Protein AF-A0A935UWD5-F1 (afdb_monomer_lite)

Secondary structure (DSSP, 8-state):
--HHHHHHHHHHHHHHHHHHHHHHHHHHHHTTSHHHHHHHHHHHHHHHHHHHHHHHHHS--HHHHHHHHHHHHHHHH---STTHHHHHHHHHHHHHHHHTT-HHHHHHHHHHHHHHHHHHHHHHHHHHHHHHHHHHHHHHHHHHHHHHHHHHHHHHHHHHIIIIIHHHHHHHHHHHHHHTT-TT------SS-HHHHHHHHHHHHHHHHHHHHHH-S------HHHHHHHHHHHHTSSS-EEEE-TTS-EEEE-HHHHTS-HHHHHHHHHT-TTPEEEEETTTTEEEEEPPPTTTTSS--

Sequence (300 aa):
MRLRTELRLGIGALLAVQALTTLAAVSLLGRMGPAVDVVMQENVVSIEAAEDMLAAVADPSPESTQHFIDGLARARANVTEEAEPALLDVLEARGPAALNGDAEARHDTVKAARALAEVNRDGMAKASVAARWRAFAGAWSAVLLGLLSFALSLVLTRRLRARIDDPLQELAAALEGVQEGCAVRRVEVFEGPEEVRRVSELVNRLLDDRRRPLDARPAQVHDPDARAALRLVLDELPGAVVVFSADGRPQVANLAALALEAADLDVARAGAPPWKVTPIGETGARLVRRPTPAEQTEDP

Foldseek 3Di:
DAPVVVVCVLVVVLVVLVVVLVVLVVVLVVVLPDPLVVLLVLLVLLLVLLVLLLVCLVPPDPVSLVSNVVSLVSNVVRPRDPCLVVLSVLCVVLSVVSSVPDPVSVVSNNVSSVVSNVRSVVSSVVSVVVSVVSSVVSVVVSVVSVVVSVVSVVVVVVCCCLAPVVLVVLVVVQVVCVVVVVLPRARPQDPHHPVSNVVSVVVRVVSVVVVCVPPPDPDPPPPVVVQVVVQVVQQPDPFWKFKAALVLHTDHTYPRVVPDDPVVSVCQSVCHPPWDWDDDPPRSMIMIGRDDPVVVVPDD

Structure (mmCIF, N/CA/C/O backbone):
data_AF-A0A935UWD5-F1
#
_entry.id   AF-A0A935UWD5-F1
#
loop_
_atom_site.group_PDB
_atom_site.id
_atom_site.type_symbol
_atom_site.label_atom_id
_atom_site.label_alt_id
_atom_site.label_comp_id
_atom_site.label_asym_id
_atom_site.label_entity_id
_atom_site.label_seq_id
_atom_site.pdbx_PDB_ins_code
_atom_site.Cartn_x
_atom_site.Cartn_y
_atom_site.Cartn_z
_atom_site.occupancy
_atom_site.B_iso_or_equiv
_atom_site.auth_seq_id
_atom_site.auth_comp_id
_atom_site.auth_asym_id
_atom_site.auth_atom_id
_atom_site.pdbx_PDB_model_num
ATOM 1 N N . MET A 1 1 ? -9.669 -11.541 30.240 1.00 68.25 1 MET A N 1
ATOM 2 C CA . MET A 1 1 ? -8.440 -10.755 29.975 1.00 68.25 1 MET A CA 1
ATOM 3 C C . MET A 1 1 ? -8.604 -9.378 30.590 1.00 68.25 1 MET A C 1
ATOM 5 O O . MET A 1 1 ? -9.730 -8.899 30.667 1.00 68.25 1 MET A O 1
ATOM 9 N N . ARG A 1 2 ? -7.497 -8.761 31.014 1.00 85.06 2 ARG A N 1
ATOM 10 C CA . ARG A 1 2 ? -7.484 -7.368 31.469 1.00 85.06 2 ARG A CA 1
ATOM 11 C C . ARG A 1 2 ? -7.778 -6.421 30.306 1.00 85.06 2 ARG A C 1
ATOM 13 O O . ARG A 1 2 ? -7.165 -6.567 29.245 1.00 85.06 2 ARG A O 1
ATOM 20 N N . LEU A 1 3 ? -8.652 -5.440 30.517 1.00 84.00 3 LEU A N 1
ATOM 21 C CA . LEU A 1 3 ? -9.058 -4.419 29.546 1.00 84.00 3 LEU A CA 1
ATOM 22 C C . LEU A 1 3 ? -7.838 -3.740 28.923 1.00 84.00 3 LEU A C 1
ATOM 24 O O . LEU A 1 3 ? -7.746 -3.583 27.709 1.00 84.00 3 LEU A O 1
ATOM 28 N N . ARG A 1 4 ? -6.846 -3.404 29.755 1.00 86.25 4 ARG A N 1
ATOM 29 C CA . ARG A 1 4 ? -5.602 -2.766 29.306 1.00 86.25 4 ARG A CA 1
ATOM 30 C C . ARG A 1 4 ? -4.830 -3.624 28.304 1.00 86.25 4 ARG A C 1
ATOM 32 O O . ARG A 1 4 ? -4.243 -3.082 27.373 1.00 86.25 4 ARG A O 1
ATOM 39 N N . THR A 1 5 ? -4.793 -4.939 28.505 1.00 85.38 5 THR A N 1
ATOM 40 C CA . THR A 1 5 ? -4.082 -5.864 27.612 1.00 85.38 5 THR A CA 1
ATOM 41 C C . THR A 1 5 ? -4.829 -6.016 26.294 1.00 85.38 5 THR A C 1
ATOM 43 O O . THR A 1 5 ? -4.209 -5.941 25.239 1.00 85.38 5 THR A O 1
ATOM 46 N N . GLU A 1 6 ? -6.154 -6.160 26.348 1.00 84.12 6 GLU A N 1
ATOM 47 C CA . GLU A 1 6 ? -6.997 -6.259 25.153 1.00 84.12 6 GLU A CA 1
ATOM 48 C C . GLU A 1 6 ? -6.920 -4.981 24.299 1.00 84.12 6 GLU A C 1
ATOM 50 O O . GLU A 1 6 ? -6.688 -5.060 23.093 1.00 84.12 6 GLU A O 1
ATOM 55 N N . LEU A 1 7 ? -7.001 -3.804 24.929 1.00 86.44 7 LEU A N 1
ATOM 56 C CA . LEU A 1 7 ? -6.844 -2.509 24.263 1.00 86.44 7 LEU A CA 1
ATOM 57 C C . LEU A 1 7 ? -5.457 -2.330 23.649 1.00 86.44 7 LEU A C 1
ATOM 59 O O . LEU A 1 7 ? -5.344 -1.901 22.504 1.00 86.44 7 LEU A O 1
ATOM 63 N N . ARG A 1 8 ? -4.392 -2.667 24.387 1.00 89.31 8 ARG A N 1
ATOM 64 C CA . ARG A 1 8 ? -3.017 -2.574 23.875 1.00 89.31 8 ARG A CA 1
ATOM 65 C C . ARG A 1 8 ? -2.789 -3.484 22.679 1.00 89.31 8 ARG A C 1
ATOM 67 O O . ARG A 1 8 ? -2.127 -3.060 21.741 1.00 89.31 8 ARG A O 1
ATOM 74 N N . LEU A 1 9 ? -3.336 -4.697 22.703 1.00 87.94 9 LEU A N 1
ATOM 75 C CA . LEU A 1 9 ? -3.267 -5.613 21.567 1.00 87.94 9 LEU A CA 1
ATOM 76 C C . LEU A 1 9 ? -4.040 -5.063 20.366 1.00 87.94 9 LEU A C 1
ATOM 78 O O . LEU A 1 9 ? -3.498 -5.050 19.268 1.00 87.94 9 LEU A O 1
ATOM 82 N N . GLY A 1 10 ? -5.261 -4.560 20.570 1.00 86.62 10 GLY A N 1
ATOM 83 C CA . GLY A 1 10 ? -6.076 -3.990 19.494 1.00 86.62 10 GLY A CA 1
ATOM 84 C C . GLY A 1 10 ? -5.447 -2.750 18.853 1.00 86.62 10 GLY A C 1
ATOM 85 O O . GLY A 1 10 ? -5.286 -2.695 17.636 1.00 86.62 10 GLY A O 1
ATOM 86 N N . ILE A 1 11 ? -5.034 -1.778 19.670 1.00 89.00 11 ILE A N 1
ATOM 87 C CA . ILE A 1 11 ? -4.370 -0.549 19.206 1.00 89.00 11 ILE A CA 1
ATOM 88 C C . ILE A 1 11 ? -3.006 -0.876 18.592 1.00 89.00 11 ILE A C 1
ATOM 90 O O . ILE A 1 11 ? -2.669 -0.350 17.536 1.00 89.00 11 ILE A O 1
ATOM 94 N N . GLY A 1 12 ? -2.229 -1.762 19.220 1.00 91.12 12 GLY A N 1
ATOM 95 C CA . GLY A 1 12 ? -0.931 -2.194 18.705 1.00 91.12 12 GLY A CA 1
ATOM 96 C C . GLY A 1 12 ? -1.045 -2.883 17.348 1.00 91.12 12 GLY A C 1
ATOM 97 O O . GLY A 1 12 ? -0.283 -2.565 16.440 1.00 91.12 12 GLY A O 1
ATOM 98 N N . ALA A 1 13 ? -2.034 -3.765 17.177 1.00 88.12 13 ALA A N 1
ATOM 99 C CA . ALA A 1 13 ? -2.323 -4.399 15.896 1.00 88.12 13 ALA A CA 1
ATOM 100 C C . ALA A 1 13 ? -2.730 -3.367 14.834 1.00 88.12 13 ALA A C 1
ATOM 102 O O . ALA A 1 13 ? -2.211 -3.411 13.723 1.00 88.12 13 ALA A O 1
ATOM 103 N N . LEU A 1 14 ? -3.597 -2.407 15.175 1.00 89.12 14 LEU A N 1
ATOM 104 C CA . LEU A 1 14 ? -4.006 -1.346 14.251 1.00 89.12 14 LEU A CA 1
ATOM 105 C C . LEU A 1 14 ? -2.813 -0.490 13.801 1.00 89.12 14 LEU A C 1
ATOM 107 O O . LEU A 1 14 ? -2.643 -0.253 12.609 1.00 89.12 14 LEU A O 1
ATOM 111 N N . LEU A 1 15 ? -1.958 -0.075 14.739 1.00 91.56 15 LEU A N 1
ATOM 112 C CA . LEU A 1 15 ? -0.741 0.681 14.435 1.00 91.56 15 LEU A CA 1
ATOM 113 C C . LEU A 1 15 ? 0.230 -0.126 13.569 1.00 91.56 15 LEU A C 1
ATOM 115 O O . LEU A 1 15 ? 0.804 0.425 12.632 1.00 91.56 15 LEU A O 1
ATOM 119 N N . ALA A 1 16 ? 0.390 -1.422 13.844 1.00 90.31 16 ALA A N 1
ATOM 120 C CA . ALA A 1 16 ? 1.230 -2.303 13.040 1.00 90.31 16 ALA A CA 1
ATOM 121 C C . ALA A 1 16 ? 0.703 -2.426 11.603 1.00 90.31 16 ALA A C 1
ATOM 123 O O . ALA A 1 16 ? 1.472 -2.257 10.659 1.00 90.31 16 ALA A O 1
ATOM 124 N N . VAL A 1 17 ? -0.606 -2.643 11.419 1.00 88.81 17 VAL A N 1
ATOM 125 C CA . VAL A 1 17 ? -1.226 -2.674 10.083 1.00 88.81 17 VAL A CA 1
ATOM 126 C C . VAL A 1 17 ? -1.074 -1.329 9.375 1.00 88.81 17 VAL A C 1
ATOM 128 O O . VAL A 1 17 ? -0.746 -1.304 8.189 1.00 88.81 17 VAL A O 1
ATOM 131 N N . GLN A 1 18 ? -1.240 -0.209 10.080 1.00 88.94 18 GLN A N 1
ATOM 132 C CA . GLN A 1 18 ? -1.070 1.117 9.489 1.00 88.94 18 GLN A CA 1
ATOM 133 C C . GLN A 1 18 ? 0.379 1.367 9.053 1.00 88.94 18 GLN A C 1
ATOM 135 O O . GLN A 1 18 ? 0.610 1.836 7.942 1.00 88.94 18 GLN A O 1
ATOM 140 N N . ALA A 1 19 ? 1.358 1.001 9.883 1.00 91.50 19 ALA A N 1
ATOM 141 C CA . ALA A 1 19 ? 2.773 1.102 9.538 1.00 91.50 19 ALA A CA 1
ATOM 142 C C . ALA A 1 19 ? 3.116 0.236 8.317 1.00 91.50 19 ALA A C 1
ATOM 144 O O . ALA A 1 19 ? 3.762 0.716 7.387 1.00 91.50 19 ALA A O 1
ATOM 145 N N . LEU A 1 20 ? 2.627 -1.009 8.281 1.00 88.69 20 LEU A N 1
ATOM 146 C CA . LEU A 1 20 ? 2.787 -1.903 7.132 1.00 88.69 20 LEU A CA 1
ATOM 147 C C . LEU A 1 20 ? 2.150 -1.325 5.867 1.00 88.69 20 LEU A C 1
ATOM 149 O O . LEU A 1 20 ? 2.753 -1.395 4.802 1.00 88.69 20 LEU A O 1
ATOM 153 N N . THR A 1 21 ? 0.971 -0.715 5.981 1.00 86.81 21 THR A N 1
ATOM 154 C CA . THR A 1 21 ? 0.273 -0.086 4.850 1.00 86.81 21 THR A CA 1
ATOM 155 C C . THR A 1 21 ? 1.065 1.097 4.303 1.00 86.81 21 THR A C 1
ATOM 157 O O . THR A 1 21 ? 1.262 1.195 3.094 1.00 86.81 21 THR A O 1
ATOM 160 N N . THR A 1 22 ? 1.590 1.958 5.176 1.00 88.38 22 THR A N 1
ATOM 161 C CA . THR A 1 22 ? 2.439 3.087 4.775 1.00 88.38 22 THR A CA 1
ATOM 162 C C . THR A 1 22 ? 3.728 2.608 4.109 1.00 88.38 22 THR A C 1
ATOM 164 O O . THR A 1 22 ? 4.086 3.100 3.041 1.00 88.38 22 THR A O 1
ATOM 167 N N . LEU A 1 23 ? 4.408 1.617 4.693 1.00 89.69 23 LEU A N 1
ATOM 168 C CA . LEU A 1 23 ? 5.621 1.034 4.112 1.00 89.69 23 LEU A CA 1
ATOM 169 C C . LEU A 1 23 ? 5.342 0.383 2.756 1.00 89.69 23 LEU A C 1
ATOM 171 O O . LEU A 1 23 ? 6.107 0.580 1.813 1.00 89.69 23 LEU A O 1
ATOM 175 N N . ALA A 1 24 ? 4.236 -0.352 2.640 1.00 85.12 24 ALA A N 1
ATOM 176 C CA . ALA A 1 24 ? 3.809 -0.959 1.389 1.00 85.12 24 ALA A CA 1
ATOM 177 C C . ALA A 1 24 ? 3.543 0.108 0.325 1.00 85.12 24 ALA A C 1
ATOM 179 O O . ALA A 1 24 ? 4.040 -0.032 -0.786 1.00 85.12 24 ALA A O 1
ATOM 180 N N . ALA A 1 25 ? 2.836 1.190 0.667 1.00 82.75 25 ALA A N 1
ATOM 181 C CA . ALA A 1 25 ? 2.560 2.294 -0.248 1.00 82.75 25 ALA A CA 1
ATOM 182 C C . ALA A 1 25 ? 3.851 2.966 -0.749 1.00 82.75 25 ALA A C 1
ATOM 184 O O . ALA A 1 25 ? 4.028 3.134 -1.955 1.00 82.75 25 ALA A O 1
ATOM 185 N N . VAL A 1 26 ? 4.783 3.285 0.158 1.00 83.69 26 VAL A N 1
ATOM 186 C CA . VAL A 1 26 ? 6.086 3.878 -0.194 1.00 83.69 26 VAL A CA 1
ATOM 187 C C . VAL A 1 26 ? 6.914 2.925 -1.060 1.00 83.69 26 VAL A C 1
ATOM 189 O O . VAL A 1 26 ? 7.479 3.339 -2.070 1.00 83.69 26 VAL A O 1
ATOM 192 N N . SER A 1 27 ? 6.961 1.637 -0.711 1.00 80.75 27 SER A N 1
ATOM 193 C CA . SER A 1 27 ? 7.682 0.623 -1.489 1.00 80.75 27 SER A CA 1
ATOM 194 C C . SER A 1 27 ? 7.088 0.438 -2.886 1.00 80.75 27 SER A C 1
ATOM 196 O O . SER A 1 27 ? 7.829 0.290 -3.858 1.00 80.75 27 SER A O 1
ATOM 198 N N . LEU A 1 28 ? 5.759 0.488 -3.001 1.00 75.94 28 LEU A N 1
ATOM 199 C CA . LEU A 1 28 ? 5.049 0.431 -4.273 1.00 75.94 28 LEU A CA 1
ATOM 200 C C . LEU A 1 28 ? 5.452 1.584 -5.194 1.00 75.94 28 LEU A C 1
ATOM 202 O O . LEU A 1 28 ? 5.785 1.346 -6.351 1.00 75.94 28 LEU A O 1
ATOM 206 N N . LEU A 1 29 ? 5.445 2.809 -4.660 1.00 71.88 29 LEU A N 1
ATOM 207 C CA . LEU A 1 29 ? 5.864 4.016 -5.374 1.00 71.88 29 LEU A CA 1
ATOM 208 C C . LEU A 1 29 ? 7.329 3.906 -5.820 1.00 71.88 29 LEU A C 1
ATOM 210 O O . LEU A 1 29 ? 7.641 4.186 -6.973 1.00 71.88 29 LEU A O 1
ATOM 214 N N . GLY A 1 30 ? 8.214 3.417 -4.945 1.00 69.19 30 GLY A N 1
ATOM 215 C CA . GLY A 1 30 ? 9.636 3.240 -5.260 1.00 69.19 30 GLY A CA 1
ATOM 216 C C . GLY A 1 30 ? 9.928 2.156 -6.306 1.00 69.19 30 GLY A C 1
ATOM 217 O O . GLY A 1 30 ? 10.922 2.239 -7.023 1.00 69.19 30 GLY A O 1
ATOM 218 N N . ARG A 1 31 ? 9.061 1.145 -6.437 1.00 66.06 31 ARG A N 1
ATOM 219 C CA . ARG A 1 31 ? 9.223 0.047 -7.407 1.00 66.06 31 ARG A CA 1
ATOM 220 C C . ARG A 1 31 ? 8.788 0.392 -8.834 1.00 66.06 31 ARG A C 1
ATOM 222 O O . ARG A 1 31 ? 9.037 -0.415 -9.727 1.00 66.06 31 ARG A O 1
ATOM 229 N N . MET A 1 32 ? 8.156 1.544 -9.065 1.00 62.00 32 MET A N 1
ATOM 230 C CA . MET A 1 32 ? 7.654 1.923 -10.393 1.00 62.00 32 MET A CA 1
ATOM 231 C C . MET A 1 32 ? 8.719 2.488 -11.349 1.00 62.00 32 MET A C 1
ATOM 233 O O . MET A 1 32 ? 8.495 2.434 -12.551 1.00 62.00 32 MET A O 1
ATOM 237 N N . GLY A 1 33 ? 9.854 2.992 -10.856 1.00 59.91 33 GLY A N 1
ATOM 238 C CA . GLY A 1 33 ? 10.847 3.693 -11.691 1.00 59.91 33 GLY A CA 1
ATOM 239 C C . GLY A 1 33 ? 11.955 2.814 -12.297 1.00 59.91 33 GLY A C 1
ATOM 240 O O . GLY A 1 33 ? 12.039 2.644 -13.510 1.00 59.91 33 GLY A O 1
ATOM 241 N N . PRO A 1 34 ? 12.816 2.178 -11.487 1.00 59.75 34 PRO A N 1
ATOM 242 C CA . PRO A 1 34 ? 14.199 1.966 -11.923 1.00 59.75 34 PRO A CA 1
ATOM 243 C C . PRO A 1 34 ? 14.401 0.878 -12.987 1.00 59.75 34 PRO A C 1
ATOM 245 O O . PRO A 1 34 ? 15.308 0.987 -13.800 1.00 59.75 34 PRO A O 1
ATOM 248 N N . ALA A 1 35 ? 13.578 -0.173 -13.018 1.00 59.69 35 ALA A N 1
ATOM 249 C CA . ALA A 1 35 ? 13.799 -1.287 -13.950 1.00 59.69 35 ALA A CA 1
ATOM 250 C C . ALA A 1 35 ? 13.297 -1.005 -15.376 1.00 59.69 35 ALA A C 1
ATOM 252 O O . ALA A 1 35 ? 13.693 -1.692 -16.311 1.00 59.69 35 ALA A O 1
ATOM 253 N N . VAL A 1 36 ? 12.391 -0.040 -15.536 1.00 61.59 36 VAL A N 1
ATOM 254 C CA . VAL A 1 36 ? 11.865 0.360 -16.847 1.00 61.59 36 VAL A CA 1
ATOM 255 C C . VAL A 1 36 ? 12.695 1.510 -17.386 1.00 61.59 36 VAL A C 1
ATOM 257 O O . VAL A 1 36 ? 13.023 1.505 -18.563 1.00 61.59 36 VAL A O 1
ATOM 260 N N . ASP A 1 37 ? 13.099 2.435 -16.516 1.00 69.44 37 ASP A N 1
ATOM 261 C CA . ASP A 1 37 ? 13.910 3.586 -16.903 1.00 69.44 37 ASP A CA 1
ATOM 262 C C . ASP A 1 37 ? 15.263 3.169 -17.495 1.00 69.44 37 ASP A C 1
ATOM 264 O O . ASP A 1 37 ? 15.666 3.733 -18.505 1.00 69.44 37 ASP A O 1
ATOM 268 N N . VAL A 1 38 ? 15.925 2.146 -16.938 1.00 69.94 38 VAL A N 1
ATOM 269 C CA . VAL A 1 38 ? 17.213 1.649 -17.463 1.00 69.94 38 VAL A CA 1
ATOM 270 C C . VAL A 1 38 ? 17.051 1.037 -18.859 1.00 69.94 38 VAL A C 1
ATOM 272 O O . VAL A 1 38 ? 17.733 1.462 -19.782 1.00 69.94 38 VAL A O 1
ATOM 275 N N . VAL A 1 39 ? 16.082 0.132 -19.050 1.00 72.06 39 VAL A N 1
ATOM 276 C CA . VAL A 1 39 ? 15.823 -0.492 -20.365 1.00 72.06 39 VAL A CA 1
ATOM 277 C C . VAL A 1 39 ? 15.377 0.548 -21.399 1.00 72.06 39 VAL A C 1
ATOM 279 O O . VAL A 1 39 ? 15.755 0.481 -22.564 1.00 72.06 39 VAL A O 1
ATOM 282 N N . MET A 1 40 ? 14.587 1.545 -20.987 1.00 75.56 40 MET A N 1
ATOM 283 C CA . MET A 1 40 ? 14.193 2.638 -21.877 1.00 75.56 40 MET A CA 1
ATOM 284 C C . MET A 1 40 ? 15.386 3.522 -22.258 1.00 75.56 40 MET A C 1
ATOM 286 O O . MET A 1 40 ? 15.480 3.917 -23.414 1.00 75.56 40 MET A O 1
ATOM 290 N N . GLN A 1 41 ? 16.289 3.833 -21.323 1.00 82.06 41 GLN A N 1
ATOM 291 C CA . GLN A 1 41 ? 17.488 4.629 -21.605 1.00 82.06 41 GLN A CA 1
ATOM 292 C C . GLN A 1 41 ? 18.435 3.904 -22.559 1.00 82.06 41 GLN A C 1
ATOM 294 O O . GLN A 1 41 ? 18.895 4.508 -23.525 1.00 82.06 41 GLN A O 1
ATOM 299 N N . GLU A 1 42 ? 18.680 2.617 -22.326 1.00 84.44 42 GLU A N 1
ATOM 300 C CA . GLU A 1 42 ? 19.521 1.797 -23.197 1.00 84.44 42 GLU A CA 1
ATOM 301 C C . GLU A 1 42 ? 18.921 1.723 -24.614 1.00 84.44 42 GLU A C 1
ATOM 303 O O . GLU A 1 42 ? 19.617 2.004 -25.587 1.00 84.44 42 GLU A O 1
ATOM 308 N N . ASN A 1 43 ? 17.615 1.486 -24.763 1.00 84.25 43 ASN A N 1
ATOM 309 C CA . ASN A 1 43 ? 16.991 1.435 -26.092 1.00 84.25 43 ASN A CA 1
ATOM 310 C C . ASN A 1 43 ? 16.978 2.797 -26.813 1.00 84.25 43 ASN A C 1
ATOM 312 O O . ASN A 1 43 ? 17.062 2.847 -28.041 1.00 84.25 43 ASN A O 1
ATOM 316 N N . VAL A 1 44 ? 16.894 3.913 -26.077 1.00 88.00 44 VAL A N 1
ATOM 317 C CA . VAL A 1 44 ? 17.013 5.263 -26.659 1.00 88.00 44 VAL A CA 1
ATOM 318 C C . VAL A 1 44 ? 18.409 5.483 -27.238 1.00 88.00 44 VAL A C 1
ATOM 320 O O . VAL A 1 44 ? 18.510 5.955 -28.366 1.00 88.00 44 VAL A O 1
ATOM 323 N N . VAL A 1 45 ? 19.469 5.069 -26.534 1.00 90.06 45 VAL A N 1
ATOM 324 C CA . VAL A 1 45 ? 20.853 5.173 -27.035 1.00 90.06 45 VAL A CA 1
ATOM 325 C C . VAL A 1 45 ? 21.027 4.407 -28.350 1.00 90.06 45 VAL A C 1
ATOM 327 O O . VAL A 1 45 ? 21.653 4.915 -29.281 1.00 90.06 45 VAL A O 1
ATOM 330 N N . SER A 1 46 ? 20.448 3.210 -28.461 1.00 89.75 46 SER A N 1
ATOM 331 C CA . SER A 1 46 ? 20.521 2.399 -29.683 1.00 89.75 46 SER A CA 1
ATOM 332 C C . SER A 1 46 ? 19.713 3.000 -30.846 1.00 89.75 46 SER A C 1
ATOM 334 O O . SER A 1 46 ? 20.135 2.909 -32.001 1.00 89.75 46 SER A O 1
ATOM 336 N N . ILE A 1 47 ? 18.593 3.681 -30.566 1.00 92.62 47 ILE A N 1
ATOM 337 C CA . ILE A 1 47 ? 17.824 4.431 -31.577 1.00 92.62 47 ILE A CA 1
ATOM 338 C C . ILE A 1 47 ? 18.589 5.672 -32.045 1.00 92.62 47 ILE A C 1
ATOM 340 O O . ILE A 1 47 ? 18.705 5.876 -33.251 1.00 92.62 47 ILE A O 1
ATOM 344 N N . GLU A 1 48 ? 19.137 6.471 -31.127 1.00 93.94 48 GLU A N 1
ATOM 345 C CA . GLU A 1 48 ? 19.949 7.650 -31.461 1.00 93.94 48 GLU A CA 1
ATOM 346 C C . GLU A 1 48 ? 21.166 7.253 -32.304 1.00 93.94 48 GLU A C 1
ATOM 348 O O . GLU A 1 48 ? 21.445 7.866 -33.331 1.00 93.94 48 GLU A O 1
ATOM 353 N N . ALA A 1 49 ? 21.837 6.155 -31.945 1.00 93.81 49 ALA A N 1
ATOM 354 C CA . ALA A 1 49 ? 22.924 5.599 -32.742 1.00 93.81 49 ALA A CA 1
ATOM 355 C C . ALA A 1 49 ? 22.477 5.210 -34.163 1.00 93.81 49 ALA A C 1
ATOM 357 O O . ALA A 1 49 ? 23.195 5.473 -35.130 1.00 93.81 49 ALA A O 1
ATOM 358 N N . ALA A 1 50 ? 21.295 4.604 -34.314 1.00 94.25 50 ALA A N 1
ATOM 359 C CA . ALA A 1 50 ? 20.733 4.279 -35.623 1.00 94.25 50 ALA A CA 1
ATOM 360 C C . ALA A 1 50 ? 20.387 5.532 -36.446 1.00 94.25 50 ALA A C 1
ATOM 362 O O . ALA A 1 50 ? 20.588 5.542 -37.662 1.00 94.25 50 ALA A O 1
ATOM 363 N N . GLU A 1 51 ? 19.897 6.591 -35.801 1.00 94.62 51 GLU A N 1
ATOM 364 C CA . GLU A 1 51 ? 19.597 7.878 -36.434 1.00 94.62 51 GLU A CA 1
ATOM 365 C C . GLU A 1 51 ? 20.873 8.606 -36.880 1.00 94.62 51 GLU A C 1
ATOM 367 O O . GLU A 1 51 ? 20.934 9.058 -38.026 1.00 94.62 51 GLU A O 1
ATOM 372 N N . ASP A 1 52 ? 21.920 8.616 -36.052 1.00 93.94 52 ASP A N 1
ATOM 373 C CA . ASP A 1 52 ? 23.237 9.170 -36.393 1.00 93.94 52 ASP A CA 1
ATOM 374 C C . ASP A 1 52 ? 23.860 8.437 -37.592 1.00 93.94 52 ASP A C 1
ATOM 376 O O . ASP A 1 52 ? 24.359 9.062 -38.532 1.00 93.94 52 ASP A O 1
ATOM 380 N N . MET A 1 53 ? 23.768 7.102 -37.617 1.00 94.50 53 MET A N 1
ATOM 381 C CA . MET A 1 53 ? 24.229 6.293 -38.750 1.00 94.50 53 MET A CA 1
ATOM 382 C C . MET A 1 53 ? 23.437 6.588 -40.035 1.00 94.50 53 MET A C 1
ATOM 384 O O . MET A 1 53 ? 24.019 6.678 -41.118 1.00 94.50 53 MET A O 1
ATOM 388 N N . LEU A 1 54 ? 22.115 6.769 -39.942 1.00 95.50 54 LEU A N 1
ATOM 389 C CA . LEU A 1 54 ? 21.278 7.142 -41.088 1.00 95.50 54 LEU A CA 1
ATOM 390 C C . LEU A 1 54 ? 21.610 8.545 -41.611 1.00 95.50 54 LEU A C 1
ATOM 392 O O . LEU A 1 54 ? 21.686 8.732 -42.828 1.00 95.50 54 LEU A O 1
ATOM 396 N N . ALA A 1 55 ? 21.818 9.512 -40.714 1.00 93.94 55 ALA A N 1
ATOM 397 C CA . ALA A 1 55 ? 22.196 10.877 -41.065 1.00 93.94 55 ALA A CA 1
ATOM 398 C C . ALA A 1 55 ? 23.550 10.912 -41.788 1.00 93.94 55 ALA A C 1
ATOM 400 O O . ALA A 1 55 ? 23.680 11.559 -42.827 1.00 93.94 55 ALA A O 1
ATOM 401 N N . ALA A 1 56 ? 24.521 10.133 -41.309 1.00 94.12 56 ALA A N 1
ATOM 402 C CA . ALA A 1 56 ? 25.837 10.030 -41.925 1.00 94.12 56 ALA A CA 1
ATOM 403 C C . ALA A 1 56 ? 25.822 9.445 -43.339 1.00 94.12 56 ALA A C 1
ATOM 405 O O . ALA A 1 56 ? 26.547 9.899 -44.223 1.00 94.12 56 ALA A O 1
ATOM 406 N N . VAL A 1 57 ? 24.963 8.456 -43.580 1.00 93.69 57 VAL A N 1
ATOM 407 C CA . VAL A 1 57 ? 24.791 7.867 -44.913 1.00 93.69 57 VAL A CA 1
ATOM 408 C C . VAL A 1 57 ? 24.036 8.812 -45.861 1.00 93.69 57 VAL A C 1
ATOM 410 O O . VAL A 1 57 ? 24.243 8.762 -47.079 1.00 93.69 57 VAL A O 1
ATOM 413 N N . ALA A 1 58 ? 23.160 9.668 -45.327 1.00 92.75 58 ALA A N 1
ATOM 414 C CA . ALA A 1 58 ? 22.400 10.643 -46.104 1.00 92.75 58 ALA A CA 1
ATOM 415 C C . ALA A 1 58 ? 23.268 11.814 -46.592 1.00 92.75 58 ALA A C 1
ATOM 417 O O . ALA A 1 58 ? 23.149 12.191 -47.759 1.00 92.75 58 ALA A O 1
ATOM 418 N N . ASP A 1 59 ? 24.154 12.332 -45.737 1.00 92.38 59 ASP A N 1
ATOM 419 C CA . ASP A 1 59 ? 25.096 13.410 -46.058 1.00 92.38 59 ASP A CA 1
ATOM 420 C C . ASP A 1 59 ? 26.539 13.015 -45.680 1.00 92.38 59 ASP A C 1
ATOM 422 O O . ASP A 1 59 ? 27.007 13.304 -44.571 1.00 92.38 59 ASP A O 1
ATOM 426 N N . PRO A 1 60 ? 27.250 12.287 -46.565 1.00 88.12 60 PRO A N 1
ATOM 427 C CA . PRO A 1 60 ? 28.588 11.791 -46.272 1.00 88.12 60 PRO A CA 1
ATOM 428 C C . PRO A 1 60 ? 29.610 12.929 -46.229 1.00 88.12 60 PRO A C 1
ATOM 430 O O . PRO A 1 60 ? 29.900 13.585 -47.230 1.00 88.12 60 PRO A O 1
ATOM 433 N N . SER A 1 61 ? 30.216 13.114 -45.066 1.00 90.81 61 SER A N 1
ATOM 434 C CA . SER A 1 61 ? 31.313 14.034 -44.810 1.00 90.81 61 SER A CA 1
ATOM 435 C C . SER A 1 61 ? 32.334 13.349 -43.891 1.00 90.81 61 SER A C 1
ATOM 437 O O . SER A 1 61 ? 32.036 12.308 -43.293 1.00 90.81 61 SER A O 1
ATOM 439 N N . PRO A 1 62 ? 33.559 13.884 -43.756 1.00 88.56 62 PRO A N 1
ATOM 440 C CA . PRO A 1 62 ? 34.528 13.348 -42.801 1.00 88.56 62 PRO A CA 1
ATOM 441 C C . PRO A 1 62 ? 33.993 13.348 -41.361 1.00 88.56 62 PRO A C 1
ATOM 443 O O . PRO A 1 62 ? 34.246 12.414 -40.606 1.00 88.56 62 PRO A O 1
ATOM 446 N N . GLU A 1 63 ? 33.213 14.369 -41.004 1.00 89.69 63 GLU A N 1
ATOM 447 C CA . GLU A 1 63 ? 32.557 14.488 -39.701 1.00 89.69 63 GLU A CA 1
ATOM 448 C C . GLU A 1 63 ? 31.438 13.451 -39.549 1.00 89.69 63 GLU A C 1
ATOM 450 O O . GLU A 1 63 ? 31.392 12.724 -38.559 1.00 89.69 63 GLU A O 1
ATOM 455 N N . SER A 1 64 ? 30.582 13.289 -40.561 1.00 89.00 64 SER A N 1
ATOM 456 C CA . SER A 1 64 ? 29.478 12.331 -40.496 1.00 89.00 64 SER A CA 1
ATOM 457 C C . SER A 1 64 ? 29.953 10.872 -40.544 1.00 89.00 64 SER A C 1
ATOM 459 O O . SER A 1 64 ? 29.387 10.011 -39.876 1.00 89.00 64 SER A O 1
ATOM 461 N N . THR A 1 65 ? 31.078 10.596 -41.208 1.00 91.44 65 THR A N 1
ATOM 462 C CA . THR A 1 65 ? 31.774 9.299 -41.138 1.00 91.44 65 THR A CA 1
ATOM 463 C C . THR A 1 65 ? 32.200 8.968 -39.709 1.00 91.44 65 THR A C 1
ATOM 465 O O . THR A 1 65 ? 32.024 7.834 -39.264 1.00 91.44 65 THR A O 1
ATOM 468 N N . GLN A 1 66 ? 32.717 9.952 -38.968 1.00 92.19 66 GLN A N 1
ATOM 469 C CA . GLN A 1 66 ? 33.058 9.759 -37.562 1.00 92.19 66 GLN A CA 1
ATOM 470 C C . GLN A 1 66 ? 31.800 9.509 -36.719 1.00 92.19 66 GLN A C 1
ATOM 472 O O . GLN A 1 66 ? 31.779 8.563 -35.936 1.00 92.19 66 GLN A O 1
ATOM 477 N N . HIS A 1 67 ? 30.720 10.265 -36.948 1.00 91.06 67 HIS A N 1
ATOM 478 C CA . HIS A 1 67 ? 29.431 10.025 -36.286 1.00 91.06 67 HIS A CA 1
ATOM 479 C C . HIS A 1 67 ? 28.866 8.625 -36.559 1.00 91.06 67 HIS A C 1
ATOM 481 O O . HIS A 1 67 ? 28.311 8.007 -35.651 1.00 91.06 67 HIS A O 1
ATOM 487 N N . PHE A 1 68 ? 29.044 8.090 -37.772 1.00 95.44 68 PHE A N 1
ATOM 488 C CA . PHE A 1 68 ? 28.659 6.716 -38.094 1.00 95.44 68 PHE A CA 1
ATOM 489 C C . PHE A 1 68 ? 29.445 5.700 -37.257 1.00 95.44 68 PHE A C 1
ATOM 491 O O . PHE A 1 68 ? 28.854 4.792 -36.678 1.00 95.44 68 PHE A O 1
ATOM 498 N N . ILE A 1 69 ? 30.770 5.859 -37.173 1.00 94.69 69 ILE A N 1
ATOM 499 C CA . ILE A 1 69 ? 31.651 4.964 -36.407 1.00 94.69 69 ILE A CA 1
ATOM 500 C C . ILE A 1 69 ? 31.306 5.023 -34.915 1.00 94.69 69 ILE A C 1
ATOM 502 O O . ILE A 1 69 ? 31.157 3.983 -34.274 1.00 94.69 69 ILE A O 1
ATOM 506 N N . ASP A 1 70 ? 31.122 6.226 -34.374 1.00 94.38 70 ASP A N 1
ATOM 507 C CA . ASP A 1 70 ? 30.786 6.436 -32.966 1.00 94.38 70 ASP A CA 1
ATOM 508 C C . ASP A 1 70 ? 29.373 5.919 -32.641 1.00 94.38 70 ASP A C 1
ATOM 510 O O . ASP A 1 70 ? 29.140 5.339 -31.578 1.00 94.38 70 ASP A O 1
ATOM 514 N N . GLY A 1 71 ? 28.415 6.091 -33.558 1.00 93.94 71 GLY A N 1
ATOM 515 C CA . GLY A 1 71 ? 27.079 5.499 -33.479 1.00 93.94 71 GLY A CA 1
ATOM 516 C C . GLY A 1 71 ? 27.133 3.973 -33.447 1.00 93.94 71 GLY A C 1
ATOM 517 O O . GLY A 1 71 ? 26.602 3.357 -32.524 1.00 93.94 71 GLY A O 1
ATOM 518 N N . LEU A 1 72 ? 27.847 3.357 -34.390 1.00 95.62 72 LEU A N 1
ATOM 519 C CA . LEU A 1 72 ? 28.002 1.905 -34.459 1.00 95.62 72 LEU A CA 1
ATOM 520 C C . LEU A 1 72 ? 28.680 1.340 -33.202 1.00 95.62 72 LEU A C 1
ATOM 522 O O . LEU A 1 72 ? 28.220 0.339 -32.654 1.00 95.62 72 LEU A O 1
ATOM 526 N N . ALA A 1 73 ? 29.732 1.998 -32.710 1.00 95.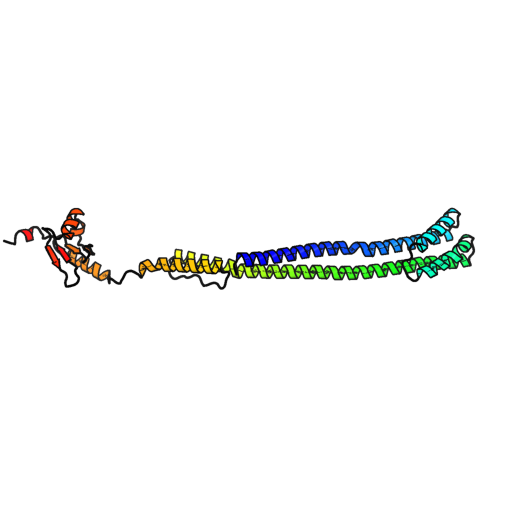31 73 ALA A N 1
ATOM 527 C CA . ALA A 1 73 ? 30.421 1.598 -31.487 1.00 95.31 73 ALA A CA 1
ATOM 528 C C . ALA A 1 73 ? 29.504 1.677 -30.256 1.00 95.31 73 ALA A C 1
ATOM 530 O O . ALA A 1 73 ? 29.495 0.750 -29.442 1.00 95.31 73 ALA A O 1
ATOM 531 N N . ARG A 1 74 ? 28.695 2.741 -30.135 1.00 94.00 74 ARG A N 1
ATOM 532 C CA . ARG A 1 74 ? 27.698 2.877 -29.059 1.00 94.00 74 ARG A CA 1
ATOM 533 C C . ARG A 1 74 ? 26.644 1.777 -29.121 1.00 94.00 74 ARG A C 1
ATOM 535 O O . ARG A 1 74 ? 26.403 1.136 -28.104 1.00 94.00 74 ARG A O 1
ATOM 542 N N . ALA A 1 75 ? 26.077 1.511 -30.296 1.00 93.81 75 ALA A N 1
ATOM 543 C CA . ALA A 1 75 ? 25.084 0.450 -30.462 1.00 93.81 75 ALA A CA 1
ATOM 544 C C . ALA A 1 75 ? 25.676 -0.945 -30.173 1.00 93.81 75 ALA A C 1
ATOM 546 O O . ALA A 1 75 ? 25.048 -1.762 -29.509 1.00 93.81 75 ALA A O 1
ATOM 547 N N . ARG A 1 76 ? 26.927 -1.211 -30.579 1.00 94.62 76 ARG A N 1
ATOM 548 C CA . ARG A 1 76 ? 27.632 -2.475 -30.283 1.00 94.62 76 ARG A CA 1
ATOM 549 C C . ARG A 1 76 ? 27.916 -2.662 -28.792 1.00 94.62 76 ARG A C 1
ATOM 551 O O . ARG A 1 76 ? 27.888 -3.788 -28.300 1.00 94.62 76 ARG A O 1
ATOM 558 N N . ALA A 1 77 ? 28.210 -1.578 -28.080 1.00 93.31 77 ALA A N 1
ATOM 559 C CA . ALA A 1 77 ? 28.441 -1.604 -26.639 1.00 93.31 77 ALA A CA 1
ATOM 560 C C . ALA A 1 77 ? 27.144 -1.765 -25.824 1.00 93.31 77 ALA A C 1
ATOM 562 O O . ALA A 1 77 ? 27.218 -2.065 -24.634 1.00 93.31 77 ALA A O 1
ATOM 563 N N . ASN A 1 78 ? 25.983 -1.577 -26.455 1.00 91.12 78 ASN A N 1
ATOM 564 C CA . ASN A 1 78 ? 24.682 -1.496 -25.805 1.00 91.12 78 ASN A CA 1
ATOM 565 C C . ASN A 1 78 ? 23.632 -2.345 -26.539 1.00 91.12 78 ASN A C 1
ATOM 567 O O . ASN A 1 78 ? 22.610 -1.845 -27.002 1.00 91.12 78 ASN A O 1
ATOM 571 N N . VAL A 1 79 ? 23.920 -3.641 -26.665 1.00 91.00 79 VAL A N 1
ATOM 572 C CA . VAL A 1 79 ? 22.999 -4.608 -27.272 1.00 91.00 79 VAL A CA 1
ATOM 573 C C . VAL A 1 79 ? 21.896 -4.955 -26.278 1.00 91.00 79 VAL A C 1
ATOM 575 O O . VAL A 1 79 ? 22.186 -5.548 -25.235 1.00 91.00 79 VAL A O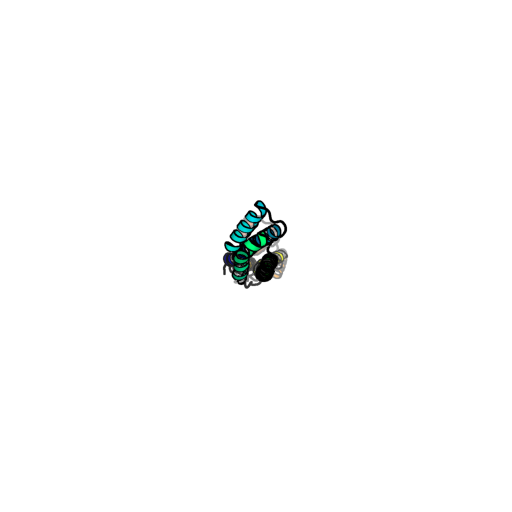 1
ATOM 578 N N . THR A 1 80 ? 20.647 -4.627 -26.605 1.00 87.50 80 THR A N 1
ATOM 579 C CA . THR A 1 80 ? 19.499 -4.840 -25.704 1.00 87.50 80 THR A CA 1
ATOM 580 C C . THR A 1 80 ? 18.550 -5.935 -26.189 1.00 87.50 80 THR A C 1
ATOM 582 O O . THR A 1 80 ? 17.982 -6.659 -25.370 1.00 87.50 80 THR A O 1
ATOM 585 N N . GLU A 1 81 ? 18.423 -6.123 -27.505 1.00 91.19 81 GLU A N 1
ATOM 586 C CA . GLU A 1 81 ? 17.539 -7.123 -28.115 1.00 91.19 81 GLU A CA 1
ATOM 587 C C . GLU A 1 81 ? 18.315 -8.227 -28.864 1.00 91.19 81 GLU A C 1
ATOM 589 O O . GLU A 1 81 ? 19.349 -7.996 -29.494 1.00 91.19 81 GLU A O 1
ATOM 594 N N . GLU A 1 82 ? 17.779 -9.455 -28.864 1.00 90.50 82 GLU A N 1
ATOM 595 C CA . GLU A 1 82 ? 18.437 -10.641 -29.451 1.00 90.50 82 GLU A CA 1
ATOM 596 C C . GLU A 1 82 ? 18.726 -10.514 -30.959 1.00 90.50 82 GLU A C 1
ATOM 598 O O . GLU A 1 82 ? 19.639 -11.158 -31.476 1.00 90.50 82 GLU A O 1
ATOM 603 N N . ALA A 1 83 ? 17.950 -9.696 -31.675 1.00 91.50 83 ALA A N 1
ATOM 604 C CA . ALA A 1 83 ? 18.068 -9.521 -33.122 1.00 91.50 83 ALA A CA 1
ATOM 605 C C . ALA A 1 83 ? 19.117 -8.472 -33.544 1.00 91.50 83 ALA A C 1
ATOM 607 O O . ALA A 1 83 ? 19.487 -8.424 -34.719 1.00 91.50 83 ALA A O 1
ATOM 608 N N . GLU A 1 84 ? 19.610 -7.638 -32.625 1.00 93.31 84 GLU A N 1
ATOM 609 C CA . GLU A 1 84 ? 20.523 -6.531 -32.948 1.00 93.31 84 GLU A CA 1
ATOM 610 C C . GLU A 1 84 ? 21.900 -6.963 -33.452 1.00 93.31 84 GLU A C 1
ATOM 612 O O . GLU A 1 84 ? 22.366 -6.346 -34.411 1.00 93.31 84 GLU A O 1
ATOM 617 N N . PRO A 1 85 ? 22.559 -8.010 -32.909 1.00 96.00 85 PRO A N 1
ATOM 618 C CA . PRO A 1 85 ? 23.903 -8.382 -33.348 1.00 96.00 85 PRO A CA 1
ATOM 619 C C . PRO A 1 85 ? 23.985 -8.637 -34.854 1.00 96.00 85 PRO A C 1
ATOM 621 O O . PRO A 1 85 ? 24.893 -8.144 -35.514 1.00 96.00 85 PRO A O 1
ATOM 624 N N . ALA A 1 86 ? 22.981 -9.317 -35.416 1.00 95.88 86 ALA A N 1
ATOM 625 C CA . ALA A 1 86 ? 22.923 -9.598 -36.846 1.00 95.88 86 ALA A CA 1
ATOM 626 C C . ALA A 1 86 ? 22.773 -8.322 -37.694 1.00 95.88 86 ALA A C 1
ATOM 628 O O . ALA A 1 86 ? 23.301 -8.246 -38.801 1.00 95.88 86 ALA A O 1
ATOM 629 N N . LEU A 1 87 ? 22.061 -7.313 -37.186 1.00 96.12 87 LEU A N 1
ATOM 630 C CA . LEU A 1 87 ? 21.895 -6.023 -37.859 1.00 96.12 87 LEU A CA 1
ATOM 631 C C . LEU A 1 87 ? 23.167 -5.174 -37.756 1.00 96.12 87 LEU A C 1
ATOM 633 O O . LEU A 1 87 ? 23.567 -4.548 -38.736 1.00 96.12 87 LEU A O 1
ATOM 637 N N . LEU A 1 88 ? 23.825 -5.194 -36.596 1.00 96.44 88 LEU A N 1
ATOM 638 C CA . LEU A 1 88 ? 25.091 -4.502 -36.356 1.00 96.44 88 LEU A CA 1
ATOM 639 C C . LEU A 1 88 ? 26.222 -5.077 -37.214 1.00 96.44 88 LEU A C 1
ATOM 641 O O . LEU A 1 88 ? 26.991 -4.307 -37.781 1.00 96.44 88 LEU A O 1
ATOM 645 N N . ASP A 1 89 ? 26.272 -6.397 -37.399 1.00 97.25 89 ASP A N 1
ATOM 646 C CA . ASP A 1 89 ? 27.250 -7.038 -38.284 1.00 97.25 89 ASP A CA 1
ATOM 647 C C . ASP A 1 89 ? 27.067 -6.590 -39.753 1.00 97.25 89 ASP A C 1
ATOM 649 O O . ASP A 1 89 ? 28.044 -6.379 -40.475 1.00 97.25 89 ASP A O 1
ATOM 653 N N . VAL A 1 90 ? 25.822 -6.373 -40.204 1.00 96.00 90 VAL A N 1
ATOM 654 C CA . VAL A 1 90 ? 25.539 -5.816 -41.543 1.00 96.00 90 VAL A CA 1
ATOM 655 C C . VAL A 1 90 ? 25.979 -4.354 -41.642 1.00 96.00 90 VAL A C 1
ATOM 657 O O . VAL A 1 90 ? 26.570 -3.961 -42.651 1.00 96.00 90 VAL A O 1
ATOM 660 N N . LEU A 1 91 ? 25.716 -3.548 -40.610 1.00 95.75 91 LEU A N 1
ATOM 661 C CA . LEU A 1 91 ? 26.129 -2.143 -40.555 1.00 95.75 91 LEU A CA 1
ATOM 662 C C . LEU A 1 91 ? 27.653 -1.994 -40.559 1.00 95.75 91 LEU A C 1
ATOM 664 O O . LEU A 1 91 ? 28.174 -1.132 -41.263 1.00 95.75 91 LEU A O 1
ATOM 668 N N . GLU A 1 92 ? 28.363 -2.867 -39.849 1.00 96.62 92 GLU A N 1
ATOM 669 C CA . GLU A 1 92 ? 29.825 -2.908 -39.815 1.00 96.62 92 GLU A CA 1
ATOM 670 C C . GLU A 1 92 ? 30.414 -3.324 -41.171 1.00 96.62 92 GLU A C 1
ATOM 672 O O . GLU A 1 92 ? 31.340 -2.687 -41.674 1.00 96.62 92 GLU A O 1
ATOM 677 N N . ALA A 1 93 ? 29.834 -4.342 -41.815 1.00 96.44 93 ALA A N 1
ATOM 678 C CA . ALA A 1 93 ? 30.321 -4.846 -43.096 1.00 96.44 93 ALA A CA 1
ATOM 679 C C . ALA A 1 93 ? 30.030 -3.908 -44.282 1.00 96.44 93 ALA A C 1
ATOM 681 O O . ALA A 1 93 ? 30.848 -3.795 -45.197 1.00 96.44 93 ALA A O 1
ATOM 682 N N . ARG A 1 94 ? 28.856 -3.260 -44.309 1.00 95.62 94 ARG A N 1
ATOM 683 C CA . ARG A 1 94 ? 28.390 -2.451 -45.456 1.00 95.62 94 ARG A CA 1
ATOM 684 C C . ARG A 1 94 ? 28.548 -0.941 -45.252 1.00 95.62 94 ARG A C 1
ATOM 686 O O . ARG A 1 94 ? 28.656 -0.216 -46.239 1.00 95.62 94 ARG A O 1
ATOM 693 N N . GLY A 1 95 ? 28.631 -0.465 -44.009 1.00 92.19 95 GLY A N 1
ATOM 694 C CA . GLY A 1 95 ? 28.725 0.959 -43.661 1.00 92.19 95 GLY A CA 1
ATOM 695 C C . GLY A 1 95 ? 29.859 1.723 -44.358 1.00 92.19 95 GLY A C 1
ATOM 696 O O . GLY A 1 95 ? 29.589 2.755 -44.975 1.00 92.19 95 GLY A O 1
ATOM 697 N N . PRO A 1 96 ? 31.109 1.218 -44.369 1.00 93.75 96 PRO A N 1
ATOM 698 C CA . PRO A 1 96 ? 32.210 1.898 -45.054 1.00 93.75 96 PRO A CA 1
ATOM 699 C C . PRO A 1 96 ? 31.975 2.070 -46.563 1.00 93.75 96 PRO A C 1
ATOM 701 O O . PRO A 1 96 ? 32.290 3.115 -47.129 1.00 93.75 96 PRO A O 1
ATOM 704 N N . ALA A 1 97 ? 31.388 1.071 -47.231 1.00 93.38 97 ALA A N 1
ATOM 705 C CA . ALA A 1 97 ? 31.053 1.159 -48.653 1.00 93.38 97 ALA A CA 1
ATOM 706 C C . ALA A 1 97 ? 29.882 2.129 -48.907 1.00 93.38 97 ALA A C 1
ATOM 708 O O . ALA A 1 97 ? 29.924 2.910 -49.860 1.00 93.38 97 ALA A O 1
ATOM 709 N N . ALA A 1 98 ? 28.885 2.156 -48.016 1.00 92.81 98 ALA A N 1
ATOM 710 C CA . ALA A 1 98 ? 27.758 3.087 -48.081 1.00 92.81 98 ALA A CA 1
ATOM 711 C C . ALA A 1 98 ? 28.195 4.563 -47.993 1.00 92.81 98 ALA A C 1
ATOM 713 O O . ALA A 1 98 ? 27.701 5.405 -48.755 1.00 92.81 98 ALA A O 1
ATOM 714 N N . LEU A 1 99 ? 29.145 4.867 -47.099 1.00 92.81 99 LEU A N 1
ATOM 715 C CA . LEU A 1 99 ? 29.722 6.206 -46.918 1.00 92.81 99 LEU A CA 1
ATOM 716 C C . LEU A 1 99 ? 30.572 6.644 -48.120 1.00 92.81 99 LEU A C 1
ATOM 718 O O . LEU A 1 99 ? 30.570 7.818 -48.479 1.00 92.81 99 LEU A O 1
ATOM 722 N N . ASN A 1 100 ? 31.210 5.694 -48.809 1.00 92.38 100 ASN A N 1
ATOM 723 C CA . ASN A 1 100 ? 31.952 5.942 -50.050 1.00 92.38 100 ASN A CA 1
ATOM 724 C C . ASN A 1 100 ? 31.055 6.095 -51.297 1.00 92.38 100 ASN A C 1
ATOM 726 O O . ASN A 1 100 ? 31.565 6.298 -52.398 1.00 92.38 100 ASN A O 1
ATOM 730 N N . GLY A 1 101 ? 29.727 6.020 -51.142 1.00 87.62 101 GLY A N 1
ATOM 731 C CA . GLY A 1 101 ? 28.766 6.288 -52.215 1.00 87.62 101 GLY A CA 1
ATOM 732 C C . GLY A 1 101 ? 28.289 5.065 -53.001 1.00 87.62 101 GLY A C 1
ATOM 733 O O . GLY A 1 101 ? 27.586 5.242 -53.995 1.00 87.62 101 GLY A O 1
ATOM 734 N N . ASP A 1 102 ? 28.611 3.841 -52.571 1.00 94.81 102 ASP A N 1
ATOM 735 C CA . ASP A 1 102 ? 28.049 2.623 -53.170 1.00 94.81 102 ASP A CA 1
ATOM 736 C C . ASP A 1 102 ? 26.534 2.551 -52.906 1.00 94.81 102 ASP A C 1
ATOM 738 O O . ASP A 1 102 ? 26.079 2.589 -51.761 1.00 94.81 102 ASP A O 1
ATOM 742 N N . ALA A 1 103 ? 25.745 2.459 -53.979 1.00 92.56 103 ALA A N 1
ATOM 743 C CA . ALA A 1 103 ? 24.288 2.452 -53.921 1.00 92.56 103 ALA A CA 1
ATOM 744 C C . ALA A 1 103 ? 23.709 1.174 -53.288 1.00 92.56 103 ALA A C 1
ATOM 746 O O . ALA A 1 103 ? 22.703 1.260 -52.579 1.00 92.56 103 ALA A O 1
ATOM 747 N N . GLU A 1 104 ? 24.326 0.010 -53.516 1.00 94.56 104 GLU A N 1
ATOM 748 C CA . GLU A 1 104 ? 23.870 -1.262 -52.942 1.00 94.56 104 GLU A CA 1
ATOM 749 C C . GLU A 1 104 ? 24.192 -1.298 -51.448 1.00 94.56 104 GLU A C 1
ATOM 751 O O . GLU A 1 104 ? 23.305 -1.518 -50.622 1.00 94.56 104 GLU A O 1
ATOM 756 N N . ALA A 1 105 ? 25.433 -0.959 -51.086 1.00 94.06 105 ALA A N 1
ATOM 757 C CA . ALA A 1 105 ? 25.831 -0.859 -49.687 1.00 94.06 105 ALA A CA 1
ATOM 758 C C . ALA A 1 105 ? 24.998 0.188 -48.933 1.00 94.06 105 ALA A C 1
ATOM 760 O O . ALA A 1 105 ? 24.555 -0.064 -47.817 1.00 94.06 105 ALA A O 1
ATOM 761 N N . ARG A 1 106 ? 24.703 1.336 -49.558 1.00 94.56 106 ARG A N 1
ATOM 762 C CA . ARG A 1 106 ? 23.819 2.364 -48.994 1.00 94.56 106 ARG A CA 1
ATOM 763 C C . ARG A 1 106 ? 22.413 1.836 -48.731 1.00 94.56 106 ARG A C 1
ATOM 765 O O . ARG A 1 106 ? 21.856 2.121 -47.671 1.00 94.56 106 ARG A O 1
ATOM 772 N N . HIS A 1 107 ? 21.837 1.082 -49.665 1.00 95.88 107 HIS A N 1
ATOM 773 C CA . HIS A 1 107 ? 20.528 0.463 -49.469 1.00 95.88 107 HIS A CA 1
ATOM 774 C C . HIS A 1 107 ? 20.537 -0.500 -48.274 1.00 95.88 107 HIS A C 1
ATOM 776 O O . HIS A 1 107 ? 19.674 -0.391 -47.398 1.00 95.88 107 HIS A O 1
ATOM 782 N N . ASP A 1 108 ? 21.533 -1.384 -48.208 1.00 95.56 108 ASP A N 1
ATOM 783 C CA . ASP A 1 108 ? 21.670 -2.376 -47.141 1.00 95.56 108 ASP A CA 1
ATOM 784 C C . ASP A 1 108 ? 21.899 -1.725 -45.772 1.00 95.56 108 ASP A C 1
ATOM 786 O O . ASP A 1 108 ? 21.235 -2.087 -44.799 1.00 95.56 108 ASP A O 1
ATOM 790 N N . THR A 1 109 ? 22.767 -0.713 -45.692 1.00 95.44 109 THR A N 1
ATOM 791 C CA . THR A 1 109 ? 23.037 0.038 -44.459 1.00 95.44 109 THR A CA 1
ATOM 792 C C . THR A 1 109 ? 21.797 0.790 -43.976 1.00 95.44 109 THR A C 1
ATOM 794 O O . THR A 1 109 ? 21.446 0.694 -42.802 1.00 95.44 109 THR A O 1
ATOM 797 N N . VAL A 1 110 ? 21.072 1.485 -44.863 1.00 96.31 110 VAL A N 1
ATOM 798 C CA . VAL A 1 110 ? 19.826 2.183 -44.488 1.00 96.31 110 VAL A CA 1
ATOM 799 C C . VAL A 1 110 ? 18.762 1.194 -44.016 1.00 96.31 110 VAL A C 1
ATOM 801 O O . VAL A 1 110 ? 18.060 1.458 -43.038 1.00 96.31 110 VAL A O 1
ATOM 804 N N . LYS A 1 111 ? 18.633 0.047 -44.690 1.00 97.25 111 LYS A N 1
ATOM 805 C CA . LYS A 1 111 ? 17.695 -1.009 -44.303 1.00 97.25 111 LYS A CA 1
ATOM 806 C C . LYS A 1 111 ? 18.038 -1.581 -42.925 1.00 97.25 111 LYS A C 1
ATOM 808 O O . LYS A 1 111 ? 17.142 -1.699 -42.093 1.00 97.25 111 LYS A O 1
ATOM 813 N N . ALA A 1 112 ? 19.309 -1.894 -42.676 1.00 96.31 112 ALA A N 1
ATOM 814 C CA . ALA A 1 112 ? 19.771 -2.435 -41.402 1.00 96.31 112 ALA A CA 1
ATOM 815 C C . ALA A 1 112 ? 19.609 -1.428 -40.251 1.00 96.31 112 ALA A C 1
ATOM 817 O O . ALA A 1 112 ? 19.096 -1.798 -39.199 1.00 96.31 112 ALA A O 1
ATOM 818 N N . ALA A 1 113 ? 19.942 -0.150 -40.459 1.00 95.62 113 ALA A N 1
ATOM 819 C CA . ALA A 1 113 ? 19.782 0.887 -39.436 1.00 95.62 113 ALA A CA 1
ATOM 820 C C . ALA A 1 113 ? 18.303 1.145 -39.097 1.00 95.62 113 ALA A C 1
ATOM 822 O O . ALA A 1 113 ? 17.945 1.293 -37.930 1.00 95.62 113 ALA A O 1
ATOM 823 N N . ARG A 1 114 ? 17.408 1.132 -40.096 1.00 96.62 114 ARG A N 1
ATOM 824 C CA . ARG A 1 114 ? 15.957 1.217 -39.849 1.00 96.62 114 ARG A CA 1
ATOM 825 C C . ARG A 1 114 ? 15.435 0.016 -39.069 1.00 96.62 114 ARG A C 1
ATOM 827 O O . ARG A 1 114 ? 14.681 0.211 -38.122 1.00 96.62 114 ARG A O 1
ATOM 834 N N . ALA A 1 115 ? 15.856 -1.192 -39.442 1.00 95.75 115 ALA A N 1
ATOM 835 C CA . ALA A 1 115 ? 15.486 -2.408 -38.726 1.00 95.75 115 ALA A CA 1
ATOM 836 C C . ALA A 1 115 ? 16.005 -2.395 -37.278 1.00 95.75 115 ALA A C 1
ATOM 838 O O . ALA A 1 115 ? 15.285 -2.807 -36.374 1.00 95.75 115 ALA A O 1
ATOM 839 N N . LEU A 1 116 ? 17.209 -1.862 -37.039 1.00 94.75 116 LEU A N 1
ATOM 840 C CA . LEU A 1 116 ? 17.780 -1.714 -35.697 1.00 94.75 116 LEU A CA 1
ATOM 841 C C . LEU A 1 116 ? 16.919 -0.789 -34.822 1.00 94.75 116 LEU A C 1
ATOM 843 O O . LEU A 1 116 ? 16.585 -1.134 -33.687 1.00 94.75 116 LEU A O 1
ATOM 847 N N . ALA A 1 117 ? 16.499 0.354 -35.375 1.00 93.62 117 ALA A N 1
ATOM 848 C CA . ALA A 1 117 ? 15.605 1.285 -34.691 1.00 93.62 117 ALA A CA 1
ATOM 849 C C . ALA A 1 117 ? 14.199 0.697 -34.458 1.00 93.62 117 ALA A C 1
ATOM 851 O O . ALA A 1 117 ? 13.569 0.988 -33.444 1.00 93.62 117 ALA A O 1
ATOM 852 N N . GLU A 1 118 ? 13.685 -0.116 -35.384 1.00 94.75 118 GLU A N 1
ATOM 853 C CA . GLU A 1 118 ? 12.383 -0.785 -35.259 1.00 94.75 118 GLU A CA 1
ATOM 854 C C . GLU A 1 118 ? 12.393 -1.851 -34.156 1.00 94.75 118 GLU A C 1
ATOM 856 O O . GLU A 1 118 ? 11.535 -1.816 -33.276 1.00 94.75 118 GLU A O 1
ATOM 861 N N . VAL A 1 119 ? 13.414 -2.716 -34.130 1.00 93.25 119 VAL A N 1
ATOM 862 C CA . VAL A 1 119 ? 13.609 -3.726 -33.075 1.00 93.25 119 VAL A CA 1
ATOM 863 C C . VAL A 1 119 ? 13.662 -3.072 -31.691 1.00 93.25 119 VAL A C 1
ATOM 865 O O . VAL A 1 119 ? 12.969 -3.517 -30.775 1.00 93.25 119 VAL A O 1
ATOM 868 N N . ASN A 1 120 ? 14.395 -1.964 -31.553 1.00 91.75 120 ASN A N 1
ATOM 869 C CA . ASN A 1 120 ? 14.477 -1.223 -30.292 1.00 91.75 120 ASN A CA 1
ATOM 870 C C . ASN A 1 120 ? 13.142 -0.593 -29.872 1.00 91.75 120 ASN A C 1
ATOM 872 O O . ASN A 1 120 ? 12.752 -0.674 -28.703 1.00 91.75 120 ASN A O 1
ATOM 876 N N . ARG A 1 121 ? 12.407 0.020 -30.813 1.00 90.19 121 ARG A N 1
ATOM 877 C CA . ARG A 1 121 ? 11.077 0.596 -30.538 1.00 90.19 121 ARG A CA 1
ATOM 878 C C . ARG A 1 121 ? 10.077 -0.477 -30.104 1.00 90.19 121 ARG A C 1
ATOM 880 O O . ARG A 1 121 ? 9.313 -0.250 -29.162 1.00 90.19 121 ARG A O 1
ATOM 887 N N . ASP A 1 122 ? 10.116 -1.652 -30.725 1.00 90.81 122 ASP A N 1
ATOM 888 C CA . ASP A 1 122 ? 9.306 -2.805 -30.324 1.00 90.81 122 ASP A CA 1
ATOM 889 C C . ASP A 1 122 ? 9.690 -3.321 -28.931 1.00 90.81 122 ASP A C 1
ATOM 891 O O . ASP A 1 122 ? 8.811 -3.638 -28.120 1.00 90.81 122 ASP A O 1
ATOM 895 N N . GLY A 1 123 ? 10.989 -3.357 -28.624 1.00 86.81 123 GLY A N 1
ATOM 896 C CA . GLY A 1 123 ? 11.517 -3.634 -27.287 1.00 86.81 123 GLY A CA 1
ATOM 897 C C . GLY A 1 123 ? 10.943 -2.688 -26.230 1.00 86.81 123 GLY A C 1
ATOM 898 O O . GLY A 1 123 ? 10.355 -3.129 -25.235 1.00 86.81 123 GLY A O 1
ATOM 899 N N . MET A 1 124 ? 10.983 -1.374 -26.491 1.00 84.25 124 MET A N 1
ATOM 900 C CA . MET A 1 124 ? 10.398 -0.349 -25.610 1.00 84.25 124 MET A CA 1
ATOM 901 C C . MET A 1 124 ? 8.888 -0.544 -25.420 1.00 84.25 124 MET A C 1
ATOM 903 O O . MET A 1 124 ? 8.374 -0.438 -24.301 1.00 84.25 124 MET A O 1
ATOM 907 N N . ALA A 1 125 ? 8.154 -0.868 -26.489 1.00 85.81 125 ALA A N 1
ATOM 908 C CA . ALA A 1 125 ? 6.718 -1.116 -26.411 1.00 85.81 125 ALA A CA 1
ATOM 909 C C . ALA A 1 125 ? 6.405 -2.316 -25.498 1.00 85.81 125 ALA A C 1
ATOM 911 O O . ALA A 1 125 ? 5.564 -2.203 -24.599 1.00 85.81 125 ALA A O 1
ATOM 912 N N . LYS A 1 126 ? 7.127 -3.433 -25.650 1.00 84.38 126 LYS A N 1
ATOM 913 C CA . LYS A 1 126 ? 6.979 -4.629 -24.800 1.00 84.38 126 LYS A CA 1
ATOM 914 C C . LYS A 1 126 ? 7.334 -4.337 -23.341 1.00 84.38 126 LYS A C 1
ATOM 916 O O . LYS A 1 126 ? 6.562 -4.689 -22.442 1.00 84.38 126 LYS A O 1
ATOM 921 N N . ALA A 1 127 ? 8.448 -3.646 -23.099 1.00 80.94 127 ALA A N 1
ATOM 922 C CA . ALA A 1 127 ? 8.879 -3.243 -21.763 1.00 80.94 127 ALA A CA 1
ATOM 923 C C . ALA A 1 127 ? 7.839 -2.338 -21.079 1.00 80.94 127 ALA A C 1
ATOM 925 O O . ALA A 1 127 ? 7.494 -2.556 -19.914 1.00 80.94 127 ALA A O 1
ATOM 926 N N . SER A 1 128 ? 7.256 -1.386 -21.817 1.00 77.12 128 SER A N 1
ATOM 927 C CA . SER A 1 128 ? 6.208 -0.494 -21.304 1.00 77.12 128 SER A CA 1
ATOM 928 C C . SER A 1 128 ? 4.927 -1.242 -20.909 1.00 77.12 128 SER A C 1
ATOM 930 O O . SER A 1 128 ? 4.314 -0.946 -19.880 1.00 77.12 128 SER A O 1
ATOM 932 N N . VAL A 1 129 ? 4.525 -2.259 -21.679 1.00 78.81 129 VAL A N 1
ATOM 933 C CA . VAL A 1 129 ? 3.366 -3.098 -21.351 1.00 78.81 129 VAL A CA 1
ATOM 934 C C . VAL A 1 129 ? 3.659 -3.930 -20.105 1.00 78.81 129 VAL A C 1
ATOM 936 O O . VAL A 1 129 ? 2.848 -3.949 -19.179 1.00 78.81 129 VAL A O 1
ATOM 939 N N . ALA A 1 130 ? 4.833 -4.561 -20.028 1.00 74.81 130 ALA A N 1
ATOM 940 C CA . ALA A 1 130 ? 5.254 -5.321 -18.852 1.00 74.81 130 ALA A CA 1
ATOM 941 C C . ALA A 1 130 ? 5.299 -4.451 -17.580 1.00 74.81 130 ALA A C 1
ATOM 943 O O . ALA A 1 130 ? 4.872 -4.891 -16.508 1.00 74.81 130 ALA A O 1
ATOM 944 N N . ALA A 1 131 ? 5.747 -3.198 -17.699 1.00 72.69 131 ALA A N 1
ATOM 945 C CA . ALA A 1 131 ? 5.730 -2.215 -16.620 1.00 72.69 131 ALA A CA 1
ATOM 946 C C . ALA A 1 131 ? 4.315 -1.960 -16.082 1.00 72.69 131 ALA A C 1
ATOM 948 O O . ALA A 1 131 ? 4.094 -1.988 -14.868 1.00 72.69 131 ALA A O 1
ATOM 949 N N . ARG A 1 132 ? 3.334 -1.783 -16.979 1.00 72.62 132 ARG A N 1
ATOM 950 C CA . ARG A 1 132 ? 1.927 -1.556 -16.604 1.00 72.62 132 ARG A CA 1
ATOM 951 C C . ARG A 1 132 ? 1.360 -2.715 -15.789 1.00 72.62 132 ARG A C 1
ATOM 953 O O . ARG A 1 132 ? 0.711 -2.480 -14.774 1.00 72.62 132 ARG A O 1
ATOM 960 N N . TRP A 1 133 ? 1.637 -3.960 -16.174 1.00 67.38 133 TRP A N 1
ATOM 961 C CA . TRP A 1 133 ? 1.152 -5.130 -15.431 1.00 67.38 133 TRP A CA 1
ATOM 962 C C . TRP A 1 133 ? 1.717 -5.205 -14.007 1.00 67.38 133 TRP A C 1
ATOM 964 O O . TRP A 1 133 ? 0.986 -5.522 -13.066 1.00 67.38 133 TRP A O 1
ATOM 974 N N . ARG A 1 134 ? 2.992 -4.840 -13.816 1.00 68.00 134 ARG A N 1
ATOM 975 C CA . ARG A 1 134 ? 3.606 -4.753 -12.479 1.00 68.00 134 ARG A CA 1
ATOM 976 C C . ARG A 1 134 ? 2.993 -3.628 -11.642 1.00 68.00 134 ARG A C 1
ATOM 978 O O . ARG A 1 134 ? 2.761 -3.820 -10.448 1.00 68.00 134 ARG A O 1
ATOM 985 N N . ALA A 1 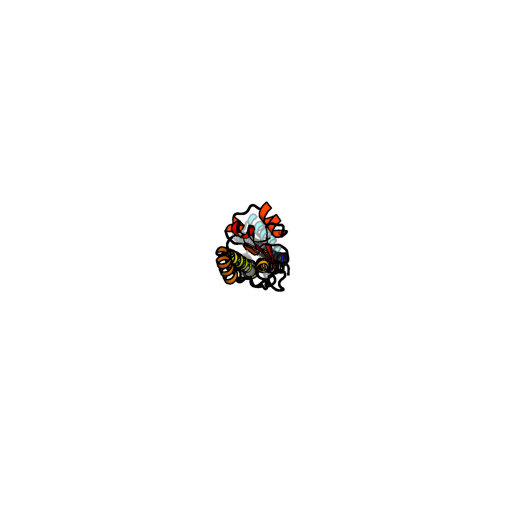135 ? 2.668 -2.497 -12.269 1.00 68.75 135 ALA A N 1
ATOM 986 C CA . ALA A 1 135 ? 1.967 -1.395 -11.616 1.00 68.75 135 ALA A CA 1
ATOM 987 C C . ALA A 1 135 ? 0.565 -1.810 -11.128 1.00 68.75 135 ALA A C 1
ATOM 989 O O . ALA A 1 135 ? 0.202 -1.516 -9.987 1.00 68.75 135 ALA A O 1
ATOM 990 N N . PHE A 1 136 ? -0.189 -2.566 -11.935 1.00 72.69 136 PHE A N 1
ATOM 991 C CA . PHE A 1 136 ? -1.497 -3.098 -11.536 1.00 72.69 136 PHE A CA 1
ATOM 992 C C . PHE A 1 136 ? -1.412 -4.053 -10.337 1.00 72.69 136 PHE A C 1
ATOM 994 O O . PHE A 1 136 ? -2.203 -3.924 -9.402 1.00 72.69 136 PHE A O 1
ATOM 1001 N N . ALA A 1 137 ? -0.449 -4.980 -10.321 1.00 73.62 137 ALA A N 1
ATOM 1002 C CA . ALA A 1 137 ? -0.278 -5.923 -9.209 1.00 73.62 137 ALA A CA 1
ATOM 1003 C C . ALA A 1 137 ? 0.054 -5.210 -7.884 1.00 73.62 137 ALA A C 1
ATOM 1005 O O . ALA A 1 137 ? -0.474 -5.555 -6.820 1.00 73.62 137 ALA A O 1
ATOM 1006 N N . GLY A 1 138 ? 0.889 -4.169 -7.952 1.00 75.75 138 GLY A N 1
ATOM 1007 C CA . GLY A 1 138 ? 1.163 -3.316 -6.804 1.00 75.75 138 GLY A CA 1
ATOM 1008 C C . GLY A 1 138 ? -0.105 -2.615 -6.308 1.00 75.75 138 GLY A C 1
ATOM 1009 O O . GLY A 1 138 ? -0.430 -2.706 -5.124 1.00 75.75 138 GLY A O 1
ATOM 1010 N N . ALA A 1 139 ? -0.845 -1.949 -7.202 1.00 80.25 139 ALA A N 1
ATOM 1011 C CA . ALA A 1 139 ? -2.039 -1.186 -6.835 1.00 80.25 139 ALA A CA 1
ATOM 1012 C C . ALA A 1 139 ? -3.084 -2.051 -6.108 1.00 80.25 139 ALA A C 1
ATOM 1014 O O . ALA A 1 139 ? -3.611 -1.646 -5.070 1.00 80.25 139 ALA A O 1
ATOM 1015 N N . TRP A 1 140 ? -3.316 -3.279 -6.580 1.00 83.81 140 TRP A N 1
ATOM 1016 C CA . TRP A 1 140 ? -4.201 -4.237 -5.910 1.00 83.81 140 TRP A CA 1
ATOM 1017 C C . TRP A 1 140 ? -3.734 -4.624 -4.505 1.00 83.81 140 TRP A C 1
ATOM 1019 O O . TRP A 1 140 ? -4.560 -4.793 -3.608 1.00 83.81 140 TRP A O 1
ATOM 1029 N N . SER A 1 141 ? -2.421 -4.705 -4.285 1.00 82.31 141 SER A N 1
ATOM 1030 C CA . SER A 1 141 ? -1.862 -4.970 -2.955 1.00 82.31 141 SER A CA 1
ATOM 1031 C C . SER A 1 141 ? -2.179 -3.825 -1.987 1.00 82.31 141 SER A C 1
ATOM 1033 O O . SER A 1 141 ? -2.621 -4.071 -0.866 1.00 82.31 141 SER A O 1
ATOM 1035 N N . ALA A 1 142 ? -2.032 -2.572 -2.431 1.00 83.06 142 ALA A N 1
ATOM 1036 C CA . ALA A 1 142 ? -2.372 -1.400 -1.622 1.00 83.06 142 ALA A CA 1
ATOM 1037 C C . ALA A 1 142 ? -3.870 -1.348 -1.275 1.00 83.06 142 ALA A C 1
ATOM 1039 O O . ALA A 1 142 ? -4.225 -1.089 -0.124 1.00 83.06 142 ALA A O 1
ATOM 1040 N N . VAL A 1 143 ? -4.747 -1.658 -2.238 1.00 87.00 143 VAL A N 1
ATOM 1041 C CA . VAL A 1 143 ? -6.201 -1.738 -2.012 1.00 87.00 143 VAL A CA 1
ATOM 1042 C C . VAL A 1 143 ? -6.541 -2.808 -0.972 1.00 87.00 143 VAL A C 1
ATOM 1044 O O . VAL A 1 143 ? -7.305 -2.536 -0.047 1.00 87.00 143 VAL A O 1
ATOM 1047 N N . LEU A 1 144 ? -5.955 -4.006 -1.079 1.00 87.06 144 LEU A N 1
ATOM 1048 C CA . LEU A 1 144 ? -6.209 -5.102 -0.141 1.00 87.06 144 LEU A CA 1
ATOM 1049 C C . LEU A 1 144 ? -5.758 -4.755 1.287 1.00 87.06 144 LEU A C 1
ATOM 1051 O O . LEU A 1 144 ? -6.504 -4.990 2.239 1.00 87.06 144 LEU A O 1
ATOM 1055 N N . LEU A 1 145 ? -4.570 -4.156 1.442 1.00 86.50 145 LEU A N 1
ATOM 1056 C CA . LEU A 1 145 ? -4.079 -3.675 2.740 1.00 86.50 145 LEU A CA 1
ATOM 1057 C C . LEU A 1 145 ? -4.985 -2.583 3.323 1.00 86.50 145 LEU A C 1
ATOM 1059 O O . LEU A 1 145 ? -5.319 -2.633 4.508 1.00 86.50 145 LEU A O 1
ATOM 1063 N N . GLY A 1 146 ? -5.432 -1.638 2.492 1.00 88.00 146 GLY A N 1
ATOM 1064 C CA . GLY A 1 146 ? -6.384 -0.606 2.899 1.00 88.00 146 GLY A CA 1
ATOM 1065 C C . GLY A 1 146 ? -7.709 -1.195 3.387 1.00 88.00 146 GLY A C 1
ATOM 1066 O O . GLY A 1 146 ? -8.199 -0.815 4.452 1.00 88.00 146 GLY A O 1
ATOM 1067 N N . LEU A 1 147 ? -8.255 -2.175 2.661 1.00 92.06 147 LEU A N 1
ATOM 1068 C CA . LEU A 1 147 ? -9.490 -2.863 3.041 1.00 92.06 147 LEU A CA 1
ATOM 1069 C C . LEU A 1 147 ? -9.333 -3.630 4.362 1.00 92.06 147 LEU A C 1
ATOM 1071 O O . LEU A 1 147 ? -10.225 -3.587 5.209 1.00 92.06 147 LEU A O 1
ATOM 1075 N N . LEU A 1 148 ? -8.192 -4.293 4.566 1.00 88.81 148 LEU A N 1
ATOM 1076 C CA . LEU A 1 148 ? -7.890 -5.002 5.809 1.00 88.81 148 LEU A CA 1
ATOM 1077 C C . LEU A 1 148 ? -7.765 -4.038 6.998 1.00 88.81 148 LEU A C 1
ATOM 1079 O O . LEU A 1 148 ? -8.312 -4.314 8.066 1.00 88.81 148 LEU A O 1
ATOM 1083 N N . SER A 1 149 ? -7.098 -2.895 6.807 1.00 88.62 149 SER A N 1
ATOM 1084 C CA . SER A 1 149 ? -6.985 -1.839 7.824 1.00 88.62 149 SER A CA 1
ATOM 1085 C C . SER A 1 149 ? -8.361 -1.289 8.208 1.00 88.62 149 SER A C 1
ATOM 1087 O O . SER A 1 149 ? -8.698 -1.197 9.392 1.00 88.62 149 SER A O 1
ATOM 1089 N N . PHE A 1 150 ? -9.209 -1.023 7.212 1.00 91.12 150 PHE A N 1
ATOM 1090 C CA . PHE A 1 150 ? -10.581 -0.578 7.435 1.00 91.12 150 PHE A CA 1
ATOM 1091 C C . PHE A 1 150 ? -11.414 -1.620 8.197 1.00 91.12 150 PHE A C 1
ATOM 1093 O O . PHE A 1 150 ? -12.077 -1.287 9.181 1.00 91.12 150 PHE A O 1
ATOM 1100 N N . ALA A 1 151 ? -11.348 -2.892 7.797 1.00 91.69 151 ALA A N 1
ATOM 1101 C CA . ALA A 1 151 ? -12.056 -3.973 8.477 1.00 91.69 151 ALA A CA 1
ATOM 1102 C C . ALA A 1 151 ? -11.596 -4.133 9.936 1.00 91.69 151 ALA A C 1
ATOM 1104 O O . ALA A 1 151 ? -12.429 -4.256 10.836 1.00 91.69 151 ALA A O 1
ATOM 1105 N N . LEU A 1 152 ? -10.284 -4.073 10.191 1.00 90.38 152 LEU A N 1
ATOM 1106 C CA . LEU A 1 152 ? -9.722 -4.131 11.541 1.00 90.38 152 LEU A CA 1
ATOM 1107 C C . LEU A 1 152 ? -10.190 -2.947 12.398 1.00 90.38 152 LEU A C 1
ATOM 1109 O O . LEU A 1 152 ? -10.577 -3.144 13.551 1.00 90.38 152 LEU A O 1
ATOM 1113 N N . SER A 1 153 ? -10.208 -1.738 11.829 1.00 90.38 153 SER A N 1
ATOM 1114 C CA . SER A 1 153 ? -10.737 -0.541 12.489 1.00 90.38 153 SER A CA 1
ATOM 1115 C C . SER A 1 153 ? -12.206 -0.726 12.879 1.00 90.38 153 SER A C 1
ATOM 1117 O O . SER A 1 153 ? -12.563 -0.537 14.042 1.00 90.38 153 SER A O 1
ATOM 1119 N N . LEU A 1 154 ? -13.042 -1.217 11.957 1.00 94.25 154 LEU A N 1
ATOM 1120 C CA . LEU A 1 154 ? -14.460 -1.468 12.216 1.00 94.25 154 LEU A CA 1
ATOM 1121 C C . LEU A 1 154 ? -14.674 -2.505 13.330 1.00 94.25 154 LEU A C 1
ATOM 1123 O O . LEU A 1 154 ? -15.531 -2.320 14.198 1.00 94.25 154 LEU A O 1
ATOM 1127 N N . VAL A 1 155 ? -13.893 -3.589 13.330 1.00 91.88 155 VAL A N 1
ATOM 1128 C CA . VAL A 1 155 ? -13.934 -4.612 14.387 1.00 91.88 155 VAL A CA 1
ATOM 1129 C C . VAL A 1 155 ? -13.532 -4.019 15.737 1.00 91.88 155 VAL A C 1
ATOM 1131 O O . VAL A 1 155 ? -14.208 -4.276 16.736 1.00 91.88 155 VAL A O 1
ATOM 1134 N N . LEU A 1 156 ? -12.475 -3.204 15.780 1.00 89.75 156 LEU A N 1
ATOM 1135 C CA . LEU A 1 156 ? -12.018 -2.559 17.009 1.00 89.75 156 LEU A CA 1
ATOM 1136 C C . LEU A 1 156 ? -13.069 -1.585 17.552 1.00 89.75 156 LEU A C 1
ATOM 1138 O O . LEU A 1 156 ? -13.377 -1.637 18.739 1.00 89.75 156 LEU A O 1
ATOM 1142 N N . THR A 1 157 ? -13.681 -0.760 16.698 1.00 90.44 157 THR A N 1
ATOM 1143 C CA . THR A 1 157 ? -14.764 0.152 17.096 1.00 90.44 157 THR A CA 1
ATOM 1144 C C . THR A 1 157 ? -15.968 -0.608 17.646 1.00 90.44 157 THR A C 1
ATOM 1146 O O . THR A 1 157 ? -16.492 -0.238 18.696 1.00 90.44 157 THR A O 1
ATOM 1149 N N . ARG A 1 158 ? -16.392 -1.697 16.987 1.00 91.25 158 ARG A N 1
ATOM 1150 C CA . ARG A 1 158 ? -17.492 -2.540 17.486 1.00 91.25 158 ARG A CA 1
ATOM 1151 C C . ARG A 1 158 ? -17.161 -3.166 18.838 1.00 91.25 158 ARG A C 1
ATOM 1153 O O . ARG A 1 158 ? -18.007 -3.155 19.726 1.00 91.25 158 ARG A O 1
ATOM 1160 N N . ARG A 1 159 ? -15.935 -3.668 19.020 1.00 88.19 159 ARG A N 1
ATOM 1161 C CA . ARG A 1 159 ? -15.490 -4.211 20.312 1.00 88.19 159 ARG A CA 1
ATOM 1162 C C . ARG A 1 159 ? -15.447 -3.155 21.408 1.00 88.19 159 ARG A C 1
ATOM 1164 O O . ARG A 1 159 ? -15.871 -3.450 22.517 1.00 88.19 159 ARG A O 1
ATOM 1171 N N . LEU A 1 160 ? -14.933 -1.962 21.117 1.00 88.12 160 LEU A N 1
ATOM 1172 C CA . LEU A 1 160 ? -14.865 -0.862 22.080 1.00 88.12 160 LEU A CA 1
ATOM 1173 C C . LEU A 1 160 ? -16.256 -0.457 22.565 1.00 88.12 160 LEU A C 1
ATOM 1175 O O . LEU A 1 160 ? -16.444 -0.308 23.768 1.00 88.12 160 LEU A O 1
ATOM 1179 N N . ARG A 1 161 ? -17.230 -0.346 21.653 1.00 88.62 161 ARG A N 1
ATOM 1180 C CA . ARG A 1 161 ? -18.621 -0.051 22.021 1.00 88.62 161 ARG A CA 1
ATOM 1181 C C . ARG A 1 161 ? -19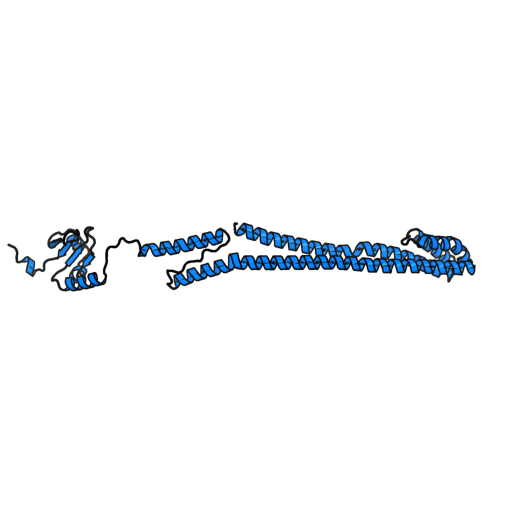.202 -1.134 22.929 1.00 88.62 161 ARG A C 1
ATOM 1183 O O . ARG A 1 161 ? -19.480 -0.866 24.089 1.00 88.62 161 ARG A O 1
ATOM 1190 N N . ALA A 1 162 ? -19.210 -2.380 22.455 1.00 87.12 162 ALA A N 1
ATOM 1191 C CA . ALA A 1 162 ? -19.816 -3.494 23.184 1.00 87.12 162 ALA A CA 1
ATOM 1192 C C . ALA A 1 162 ? -19.145 -3.813 24.535 1.00 87.12 162 ALA A C 1
ATOM 1194 O O . ALA A 1 162 ? -19.774 -4.372 25.426 1.00 87.12 162 ALA A O 1
ATOM 1195 N N . ARG A 1 163 ? -17.844 -3.523 24.693 1.00 85.31 163 ARG A N 1
ATOM 1196 C CA . ARG A 1 163 ? -17.076 -3.899 25.898 1.00 85.31 163 ARG A CA 1
ATOM 1197 C C . ARG A 1 163 ? -16.766 -2.752 26.850 1.00 85.31 163 ARG A C 1
ATOM 1199 O O . ARG A 1 163 ? -16.274 -3.028 27.944 1.00 85.31 163 ARG A O 1
ATOM 1206 N N . ILE A 1 164 ? -16.972 -1.502 26.440 1.00 87.44 164 ILE A N 1
ATOM 1207 C CA . ILE A 1 164 ? -16.642 -0.323 27.253 1.00 87.44 164 ILE A CA 1
ATOM 1208 C C . ILE A 1 164 ? -17.805 0.659 27.280 1.00 87.44 164 ILE A C 1
ATOM 1210 O O . ILE A 1 164 ? -18.234 1.013 28.369 1.00 87.44 164 ILE A O 1
ATOM 1214 N N . ASP A 1 165 ? -18.319 1.075 26.124 1.00 88.69 165 ASP A N 1
ATOM 1215 C CA . ASP A 1 165 ? -19.379 2.090 26.054 1.00 88.69 165 ASP A CA 1
ATOM 1216 C C . ASP A 1 165 ? -20.693 1.577 26.661 1.00 88.69 165 ASP A C 1
ATOM 1218 O O . ASP A 1 165 ? -21.176 2.155 27.632 1.00 88.69 165 ASP A O 1
ATOM 1222 N N . ASP A 1 166 ? -21.201 0.431 26.189 1.00 88.31 166 ASP A N 1
ATOM 1223 C CA . ASP A 1 166 ? -22.474 -0.124 26.677 1.00 88.31 166 ASP A CA 1
ATOM 1224 C C . ASP A 1 166 ? -22.441 -0.404 28.200 1.00 88.31 166 ASP A C 1
ATOM 1226 O O . ASP A 1 166 ? -23.357 0.023 28.907 1.00 88.31 166 ASP A O 1
ATOM 1230 N N . PRO A 1 167 ? -21.375 -1.016 28.770 1.00 86.62 167 PRO A N 1
ATOM 1231 C CA . PRO A 1 167 ? -21.277 -1.190 30.219 1.00 86.62 167 PRO A CA 1
ATOM 1232 C C . PRO A 1 167 ? -21.203 0.112 31.017 1.00 86.62 167 PRO A C 1
ATOM 1234 O O . PRO A 1 167 ? -21.720 0.180 32.131 1.00 86.62 167 PRO A O 1
ATOM 1237 N N . LEU A 1 168 ? -20.542 1.145 30.487 1.00 88.19 168 LEU A N 1
ATOM 1238 C CA . LEU A 1 168 ? -20.473 2.444 31.157 1.00 88.19 168 LEU A CA 1
ATOM 1239 C C . LEU A 1 168 ? -21.833 3.143 31.154 1.00 88.19 168 LEU A C 1
ATOM 1241 O O . LEU A 1 168 ? -22.196 3.742 32.166 1.00 88.19 168 LEU A O 1
ATOM 1245 N N . GLN A 1 169 ? -22.586 3.038 30.058 1.00 89.69 169 GLN A N 1
ATOM 1246 C CA . GLN A 1 169 ? -23.941 3.579 29.970 1.00 89.69 169 GLN A CA 1
ATOM 1247 C C . GLN A 1 169 ? -24.887 2.884 30.952 1.00 89.69 169 GLN A C 1
ATOM 1249 O O . GLN A 1 169 ? -25.624 3.564 31.661 1.00 89.69 169 GLN A O 1
ATOM 1254 N N . GLU A 1 170 ? -24.816 1.557 31.080 1.00 89.38 170 GLU A N 1
ATOM 1255 C CA . GLU A 1 170 ? -25.641 0.836 32.057 1.00 89.38 170 GLU A CA 1
ATOM 1256 C C . GLU A 1 170 ? -25.252 1.164 33.502 1.00 89.38 170 GLU A C 1
ATOM 1258 O O . GLU A 1 170 ? -26.121 1.359 34.351 1.00 89.38 170 GLU A O 1
ATOM 1263 N N . LEU A 1 171 ? -23.951 1.282 33.798 1.00 88.38 171 LEU A N 1
ATOM 1264 C CA . LEU A 1 171 ? -23.483 1.727 35.113 1.00 88.38 171 LEU A CA 1
ATOM 1265 C C . LEU A 1 171 ? -24.022 3.121 35.460 1.00 88.38 171 LEU A C 1
ATOM 1267 O O . LEU A 1 171 ? -24.487 3.328 36.583 1.00 88.38 171 LEU A O 1
ATOM 1271 N N . ALA A 1 172 ? -23.979 4.060 34.512 1.00 87.81 172 ALA A N 1
ATOM 1272 C CA . ALA A 1 172 ? -24.528 5.400 34.693 1.00 87.81 172 ALA A CA 1
ATOM 1273 C C . ALA A 1 172 ? -26.045 5.349 34.930 1.00 87.81 172 ALA A C 1
ATOM 1275 O O . ALA A 1 172 ? -26.520 5.858 35.944 1.00 87.81 172 ALA A O 1
ATOM 1276 N N . ALA A 1 173 ? -26.784 4.637 34.076 1.00 87.94 173 ALA A N 1
ATOM 1277 C CA . ALA A 1 173 ? -28.235 4.508 34.173 1.00 87.94 173 ALA A CA 1
ATOM 1278 C C . ALA A 1 173 ? -28.693 3.822 35.474 1.00 87.94 173 ALA A C 1
ATOM 1280 O O . ALA A 1 173 ? -29.726 4.177 36.050 1.00 87.94 173 ALA A O 1
ATOM 1281 N N . ALA A 1 174 ? -27.935 2.840 35.970 1.00 86.25 174 ALA A N 1
ATOM 1282 C CA . ALA A 1 174 ? -28.212 2.190 37.246 1.00 86.25 174 ALA A CA 1
ATOM 1283 C C . ALA A 1 174 ? -28.018 3.148 38.430 1.00 86.25 174 ALA A C 1
ATOM 1285 O O . ALA A 1 174 ? -28.851 3.178 39.337 1.00 86.25 174 ALA A O 1
ATOM 1286 N N . LEU A 1 175 ? -26.947 3.947 38.422 1.00 85.56 175 LEU A N 1
ATOM 1287 C CA . LEU A 1 175 ? -26.673 4.928 39.473 1.00 85.56 175 LEU A CA 1
ATOM 1288 C C . LEU A 1 175 ? -27.681 6.083 39.463 1.00 85.56 175 LEU A C 1
ATOM 1290 O O . LEU A 1 175 ? -28.161 6.458 40.533 1.00 85.56 175 LEU A O 1
ATOM 1294 N N . GLU A 1 176 ? -28.034 6.603 38.286 1.00 87.62 176 GLU A N 1
ATOM 1295 C CA . GLU A 1 176 ? -29.082 7.619 38.116 1.00 87.62 176 GLU A CA 1
ATOM 1296 C C . GLU A 1 176 ? -30.428 7.107 38.641 1.00 87.62 176 GLU A C 1
ATOM 1298 O O . GLU A 1 176 ? -31.038 7.743 39.498 1.00 87.62 176 GLU A O 1
ATOM 1303 N N . GLY A 1 177 ? -30.833 5.888 38.267 1.00 84.44 177 GLY A N 1
ATOM 1304 C CA . GLY A 1 177 ? -32.075 5.295 38.772 1.00 84.44 177 GLY A CA 1
ATOM 1305 C C . GLY A 1 177 ? -32.097 5.134 40.299 1.00 84.44 177 GLY A C 1
ATOM 1306 O O . GLY A 1 177 ? -33.132 5.328 40.936 1.00 84.44 177 GLY A O 1
ATOM 1307 N N . VAL A 1 178 ? -30.955 4.823 40.920 1.00 82.75 178 VAL A N 1
ATOM 1308 C CA . VAL A 1 178 ? -30.848 4.769 42.388 1.00 82.75 178 VAL A CA 1
ATOM 1309 C C . VAL A 1 178 ? -30.963 6.162 43.012 1.00 82.75 178 VAL A C 1
ATOM 1311 O O . VAL A 1 178 ? -31.567 6.290 44.079 1.00 82.75 178 VAL A O 1
ATOM 1314 N N . GLN A 1 179 ? -30.412 7.203 42.379 1.00 80.56 179 GLN A N 1
ATOM 1315 C CA . GLN A 1 179 ? -30.584 8.588 42.835 1.00 80.56 179 GLN A CA 1
ATOM 1316 C C . GLN A 1 179 ? -32.048 9.040 42.756 1.00 80.56 179 GLN A C 1
ATOM 1318 O O . GLN A 1 179 ? -32.518 9.725 43.661 1.00 80.56 179 GLN A O 1
ATOM 1323 N N . GLU A 1 180 ? -32.783 8.586 41.743 1.00 84.94 180 GLU A N 1
ATOM 1324 C CA . GLU A 1 180 ? -34.213 8.860 41.546 1.00 84.94 180 GLU A CA 1
ATOM 1325 C C . GLU A 1 180 ? -35.140 8.028 42.456 1.00 84.94 180 GLU A C 1
ATOM 1327 O O . GLU A 1 180 ? -36.363 8.127 42.375 1.00 84.94 180 GLU A O 1
ATOM 1332 N N . GLY A 1 181 ? -34.580 7.214 43.359 1.00 72.38 181 GLY A N 1
ATOM 1333 C CA . GLY A 1 181 ? -35.340 6.452 44.353 1.00 72.38 181 GLY A CA 1
ATOM 1334 C C . GLY A 1 181 ? -35.699 5.023 43.938 1.00 72.38 181 GLY A C 1
ATOM 1335 O O . GLY A 1 181 ? -36.316 4.300 44.724 1.00 72.38 181 GLY A O 1
ATOM 1336 N N . CYS A 1 182 ? -35.261 4.549 42.765 1.00 71.81 182 CYS A N 1
ATOM 1337 C CA . CYS A 1 182 ? -35.406 3.147 42.365 1.00 71.81 182 CYS A CA 1
ATOM 1338 C C . CYS A 1 182 ? -34.364 2.274 43.073 1.00 71.81 182 CYS A C 1
ATOM 1340 O O . CYS A 1 182 ? -33.403 1.787 42.478 1.00 71.81 182 CYS A O 1
ATOM 1342 N N . ALA A 1 183 ? -34.574 2.031 44.367 1.00 64.38 183 ALA A N 1
ATOM 1343 C CA . ALA A 1 183 ? -33.615 1.327 45.211 1.00 64.38 183 ALA A CA 1
ATOM 1344 C C . ALA A 1 183 ? -33.303 -0.107 44.739 1.00 64.38 183 ALA A C 1
ATOM 1346 O O . ALA A 1 183 ? -32.337 -0.685 45.227 1.00 64.38 183 ALA A O 1
ATOM 1347 N N . VAL A 1 184 ? -34.144 -0.729 43.895 1.00 68.31 184 VAL A N 1
ATOM 1348 C CA . VAL A 1 184 ? -34.044 -2.141 43.438 1.00 68.31 184 VAL A CA 1
ATOM 1349 C C . VAL A 1 184 ? -33.300 -2.316 42.121 1.00 68.31 184 VAL A C 1
ATOM 1351 O O . VAL A 1 184 ? -33.064 -3.451 41.710 1.00 68.31 184 VAL A O 1
ATOM 1354 N N . ARG A 1 185 ? -32.902 -1.221 41.468 1.00 75.50 185 ARG A N 1
ATOM 1355 C CA . ARG A 1 185 ? -32.162 -1.314 40.214 1.00 75.50 185 ARG A CA 1
ATOM 1356 C C . ARG A 1 185 ? -30.765 -1.889 40.470 1.00 75.50 185 ARG A C 1
ATOM 1358 O O . ARG A 1 185 ? -30.060 -1.450 41.376 1.00 75.50 185 ARG A O 1
ATOM 1365 N N . ARG A 1 186 ? -30.389 -2.891 39.674 1.00 76.38 186 ARG A N 1
ATOM 1366 C CA . ARG A 1 186 ? -29.065 -3.525 39.673 1.00 76.38 186 ARG A CA 1
ATOM 1367 C C . ARG A 1 186 ? -28.401 -3.300 38.329 1.00 76.38 186 ARG A C 1
ATOM 1369 O O . ARG A 1 186 ? -29.090 -3.194 37.322 1.00 76.38 186 ARG A O 1
ATOM 1376 N N . VAL A 1 187 ? -27.076 -3.279 38.340 1.00 80.69 187 VAL A N 1
ATOM 1377 C CA . VAL A 1 187 ? -26.278 -3.329 37.116 1.00 80.69 187 VAL A CA 1
ATOM 1378 C C . VAL A 1 187 ? -26.286 -4.774 36.628 1.00 80.69 187 VAL A C 1
ATOM 1380 O O . VAL A 1 187 ? -25.977 -5.683 37.412 1.00 80.69 187 VAL A O 1
ATOM 1383 N N . GLU A 1 188 ? -26.630 -4.997 35.362 1.00 79.31 188 GLU A N 1
ATOM 1384 C CA . GLU A 1 188 ? -26.504 -6.321 34.751 1.00 79.31 188 GLU A CA 1
ATOM 1385 C C . GLU A 1 188 ? -25.047 -6.809 34.795 1.00 79.31 188 GLU A C 1
ATOM 1387 O O . GLU A 1 188 ? -24.088 -6.041 34.689 1.00 79.31 188 GLU A O 1
ATOM 1392 N N . VAL A 1 189 ? -24.855 -8.114 35.005 1.00 68.75 189 VAL A N 1
ATOM 1393 C CA . VAL A 1 189 ? -23.508 -8.691 35.048 1.00 68.75 189 VAL A CA 1
ATOM 1394 C C . VAL A 1 189 ? -22.978 -8.782 33.621 1.00 68.75 189 VAL A C 1
ATOM 1396 O O . VAL A 1 189 ? -23.329 -9.686 32.870 1.00 68.75 189 VAL A O 1
ATOM 1399 N N . PHE A 1 190 ? -22.111 -7.841 33.262 1.00 72.62 190 PHE A N 1
ATOM 1400 C CA . PHE A 1 190 ? -21.493 -7.787 31.942 1.00 72.62 190 PHE A CA 1
ATOM 1401 C C . PHE A 1 190 ? -20.520 -8.948 31.697 1.00 72.62 190 PHE A C 1
ATOM 1403 O O . PHE A 1 190 ? -19.550 -9.140 32.441 1.00 72.62 190 PHE A O 1
ATOM 1410 N N . GLU A 1 191 ? -20.703 -9.652 30.576 1.00 68.69 191 GLU A N 1
ATOM 1411 C CA . GLU A 1 191 ? -19.703 -10.561 30.003 1.00 68.69 191 GLU A CA 1
ATOM 1412 C C . GLU A 1 191 ? -18.568 -9.754 29.343 1.00 68.69 191 GLU A C 1
ATOM 1414 O O . GLU A 1 191 ? -18.448 -9.643 28.122 1.00 68.69 191 GLU A O 1
ATOM 1419 N N . GLY A 1 192 ? -17.735 -9.126 30.175 1.00 73.19 192 GLY A N 1
ATOM 1420 C CA . GLY A 1 192 ? -16.722 -8.165 29.741 1.00 73.19 192 GLY A CA 1
ATOM 1421 C C . GLY A 1 192 ? -15.330 -8.367 30.350 1.00 73.19 192 GLY A C 1
ATOM 1422 O O . GLY A 1 192 ? -15.048 -9.370 31.016 1.00 73.19 192 GLY A O 1
ATOM 1423 N N . PRO A 1 193 ? -14.416 -7.410 30.106 1.00 82.06 193 PRO A N 1
ATOM 1424 C CA . PRO A 1 193 ? -13.103 -7.366 30.739 1.00 82.06 193 PRO A CA 1
ATOM 1425 C C . PRO A 1 193 ? -13.205 -7.410 32.267 1.00 82.06 193 PRO A C 1
ATOM 1427 O O . PRO A 1 193 ? -14.149 -6.881 32.858 1.00 82.06 193 PRO A O 1
ATOM 1430 N N . GLU A 1 194 ? -12.213 -8.026 32.912 1.00 85.69 194 GLU A N 1
ATOM 1431 C CA . GLU A 1 194 ? -12.231 -8.298 34.357 1.00 85.69 194 GLU A CA 1
ATOM 1432 C C . GLU A 1 194 ? -12.449 -7.029 35.192 1.00 85.69 194 GLU A C 1
ATOM 1434 O O . GLU A 1 194 ? -13.160 -7.058 36.192 1.00 85.69 194 GLU A O 1
ATOM 1439 N N . GLU A 1 195 ? -11.886 -5.906 34.754 1.00 87.00 195 GLU A N 1
ATOM 1440 C CA . GLU A 1 195 ? -12.010 -4.610 35.410 1.00 87.00 195 GLU A CA 1
ATOM 1441 C C . GLU A 1 195 ? -13.447 -4.077 35.385 1.00 87.00 195 GLU A C 1
ATOM 1443 O O . GLU A 1 195 ? -13.940 -3.634 36.419 1.00 87.00 195 GLU A O 1
ATOM 1448 N N . VAL A 1 196 ? -14.137 -4.165 34.243 1.00 86.25 196 VAL A N 1
ATOM 1449 C CA . VAL A 1 196 ? -15.527 -3.692 34.090 1.00 86.25 196 VAL A CA 1
ATOM 1450 C C . VAL A 1 196 ? -16.470 -4.546 34.934 1.00 86.25 196 VAL A C 1
ATOM 1452 O O . VAL A 1 196 ? -17.307 -4.023 35.673 1.00 86.25 196 VAL A O 1
ATOM 1455 N N . ARG A 1 197 ? -16.277 -5.869 34.899 1.00 87.50 197 ARG A N 1
ATOM 1456 C CA . ARG A 1 197 ? -17.033 -6.804 35.737 1.00 87.50 197 ARG A CA 1
ATOM 1457 C C . ARG A 1 197 ? -16.800 -6.530 37.223 1.00 87.50 197 ARG A C 1
ATOM 1459 O O . ARG A 1 197 ? -17.756 -6.431 37.984 1.00 87.50 197 ARG A O 1
ATOM 1466 N N . ARG A 1 198 ? -15.543 -6.332 37.634 1.00 88.50 198 ARG A N 1
ATOM 1467 C CA . ARG A 1 198 ? -15.185 -6.027 39.027 1.00 88.50 198 ARG A CA 1
ATOM 1468 C C . ARG A 1 198 ? -15.831 -4.732 39.519 1.00 88.50 198 ARG A C 1
ATOM 1470 O O . ARG A 1 198 ? -16.306 -4.702 40.649 1.00 88.50 198 ARG A O 1
ATOM 1477 N N . VAL A 1 199 ? -15.853 -3.678 38.700 1.00 88.62 199 VAL A N 1
ATOM 1478 C CA . VAL A 1 199 ? -16.527 -2.413 39.048 1.00 88.62 199 VAL A CA 1
ATOM 1479 C C . VAL A 1 199 ? -18.032 -2.629 39.191 1.00 88.62 199 VAL A C 1
ATOM 1481 O O . VAL A 1 199 ? -18.599 -2.213 40.195 1.00 88.62 199 VAL A O 1
ATOM 1484 N N . SER A 1 200 ? -18.656 -3.347 38.257 1.00 87.81 200 SER A N 1
ATOM 1485 C CA . SER A 1 200 ? -20.095 -3.652 38.302 1.00 87.81 200 SER A CA 1
ATOM 1486 C C . SER A 1 200 ? -20.477 -4.450 39.556 1.00 87.81 200 SER A C 1
ATOM 1488 O O . SER A 1 200 ? -21.432 -4.113 40.252 1.00 87.81 200 SER A O 1
ATOM 1490 N N . GLU A 1 201 ? -19.680 -5.460 39.918 1.00 88.88 201 GLU A N 1
ATOM 1491 C CA . GLU A 1 201 ? -19.856 -6.229 41.155 1.00 88.88 201 GLU A CA 1
ATOM 1492 C C . GLU A 1 201 ? -19.669 -5.376 42.420 1.00 88.88 201 GLU A C 1
ATOM 1494 O O . GLU A 1 201 ? -20.389 -5.569 43.398 1.00 88.88 201 GLU A O 1
ATOM 1499 N N . LEU A 1 202 ? -18.700 -4.454 42.429 1.00 87.69 202 LEU A N 1
A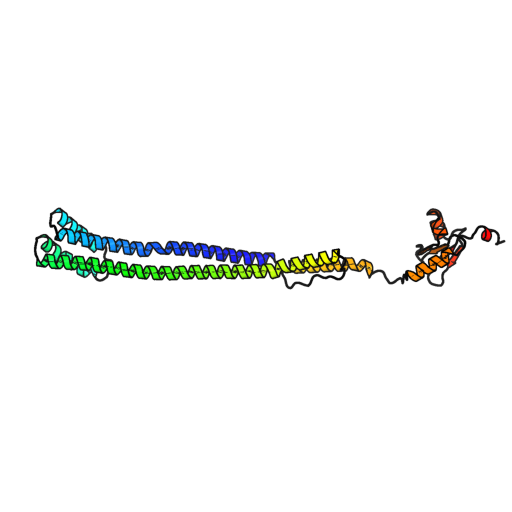TOM 1500 C CA . LEU A 1 202 ? -18.481 -3.536 43.552 1.00 87.69 202 LEU A CA 1
ATOM 1501 C C . LEU A 1 202 ? -19.643 -2.551 43.709 1.00 87.69 202 LEU A C 1
ATOM 1503 O O . LEU A 1 202 ? -20.081 -2.320 44.834 1.00 87.69 202 LEU A O 1
ATOM 1507 N N . VAL A 1 203 ? -20.167 -2.015 42.603 1.00 87.44 203 VAL A N 1
ATOM 1508 C CA . VAL A 1 203 ? -21.356 -1.153 42.609 1.00 87.44 203 VAL A CA 1
ATOM 1509 C C . VAL A 1 203 ? -22.557 -1.919 43.153 1.00 87.44 203 VAL A C 1
ATOM 1511 O O . VAL A 1 203 ? -23.184 -1.454 44.099 1.00 87.44 203 VAL A O 1
ATOM 1514 N N . ASN A 1 204 ? -22.831 -3.125 42.649 1.00 88.25 204 ASN A N 1
ATOM 1515 C CA . ASN A 1 204 ? -23.933 -3.948 43.154 1.00 88.25 204 ASN A CA 1
ATOM 1516 C C . ASN A 1 204 ? -23.790 -4.253 44.658 1.00 88.25 204 ASN A C 1
ATOM 1518 O O . ASN A 1 204 ? -24.763 -4.117 45.396 1.00 88.25 204 ASN A O 1
ATOM 1522 N N . ARG A 1 205 ? -22.578 -4.565 45.147 1.00 86.88 205 ARG A N 1
ATOM 1523 C CA . ARG A 1 205 ? -22.326 -4.748 46.591 1.00 86.88 205 ARG A CA 1
ATOM 1524 C C . ARG A 1 205 ? -22.599 -3.485 47.407 1.00 86.88 205 ARG A C 1
ATOM 1526 O O . ARG A 1 205 ? -23.225 -3.578 48.455 1.00 86.88 205 ARG A O 1
ATOM 1533 N N . LEU A 1 206 ? -22.163 -2.316 46.934 1.00 84.44 206 LEU A N 1
ATOM 1534 C CA . LEU A 1 206 ? -22.437 -1.038 47.602 1.00 84.44 206 LEU A CA 1
ATOM 1535 C C . LEU A 1 206 ? -23.940 -0.744 47.670 1.00 84.44 206 LEU A C 1
ATOM 1537 O O . LEU A 1 206 ? -24.427 -0.253 48.688 1.00 84.44 206 LEU A O 1
ATOM 1541 N N . LEU A 1 207 ? -24.680 -1.063 46.606 1.00 83.56 207 LEU A N 1
ATOM 1542 C CA . LEU A 1 207 ? -26.135 -0.926 46.576 1.00 83.56 207 LEU A CA 1
ATOM 1543 C C . LEU A 1 207 ? -26.818 -1.890 47.561 1.00 83.56 207 LEU A C 1
ATOM 1545 O O . LEU A 1 207 ? -27.730 -1.477 48.278 1.00 83.56 207 LEU A O 1
ATOM 1549 N N . ASP A 1 208 ? -26.352 -3.137 47.654 1.00 82.62 208 ASP A N 1
ATOM 1550 C CA . ASP A 1 208 ? -26.863 -4.128 48.611 1.00 82.62 208 ASP A CA 1
ATOM 1551 C C . ASP A 1 208 ? -26.544 -3.741 50.074 1.00 82.62 208 ASP A C 1
ATOM 1553 O O . ASP A 1 208 ? -27.410 -3.830 50.949 1.00 82.62 208 ASP A O 1
ATOM 1557 N N . ASP A 1 209 ? -25.339 -3.246 50.364 1.00 79.94 209 ASP A N 1
ATOM 1558 C CA . ASP A 1 209 ? -24.961 -2.801 51.713 1.00 79.94 209 ASP A CA 1
ATOM 1559 C C . ASP A 1 209 ? -25.702 -1.528 52.138 1.00 79.94 209 ASP A C 1
ATOM 1561 O O . ASP A 1 209 ? -25.963 -1.347 53.325 1.00 79.94 209 ASP A O 1
ATOM 1565 N N . ARG A 1 210 ? -26.114 -0.673 51.192 1.00 69.75 210 ARG A N 1
ATOM 1566 C CA . ARG A 1 210 ? -26.998 0.472 51.467 1.00 69.75 210 ARG A CA 1
ATOM 1567 C C . ARG A 1 210 ? -28.443 0.045 51.758 1.00 69.75 210 ARG A C 1
ATOM 1569 O O . ARG A 1 210 ? -29.176 0.809 52.382 1.00 69.75 210 ARG A O 1
ATOM 1576 N N . ARG A 1 211 ? -28.853 -1.159 51.339 1.00 65.69 211 ARG A N 1
ATOM 1577 C CA . ARG A 1 211 ? -30.169 -1.761 51.642 1.00 65.69 211 ARG A CA 1
ATOM 1578 C C . ARG A 1 211 ? -30.198 -2.473 52.993 1.00 65.69 211 ARG A C 1
ATOM 1580 O O . ARG A 1 211 ? -31.187 -2.380 53.714 1.00 65.69 211 ARG A O 1
ATOM 1587 N N . ARG A 1 212 ? -29.098 -3.124 53.384 1.00 56.97 212 ARG A N 1
ATOM 1588 C CA . ARG A 1 212 ? -28.973 -3.835 54.671 1.00 56.97 212 ARG A CA 1
ATOM 1589 C C . ARG A 1 212 ? -29.297 -3.039 55.956 1.00 56.97 212 ARG A C 1
ATOM 1591 O O . ARG A 1 212 ? -29.679 -3.697 56.921 1.00 56.97 212 ARG A O 1
ATOM 1598 N N . PRO A 1 213 ? -29.246 -1.692 56.039 1.00 49.12 213 PRO A N 1
ATOM 1599 C CA . PRO A 1 213 ? -29.663 -0.968 57.239 1.00 49.12 213 PRO A CA 1
ATOM 1600 C C . PRO A 1 213 ? -31.185 -0.947 57.457 1.00 49.12 213 PRO A C 1
ATOM 1602 O O . PRO A 1 213 ? -31.616 -0.526 58.530 1.00 49.12 213 PRO A O 1
ATOM 1605 N N . LEU A 1 214 ? -31.994 -1.381 56.480 1.00 47.31 214 LEU A N 1
ATOM 1606 C CA . LEU A 1 214 ? -33.457 -1.461 56.598 1.00 47.31 214 LEU A CA 1
ATOM 1607 C C . LEU A 1 214 ? -33.955 -2.866 56.980 1.00 47.31 214 LEU A C 1
ATOM 1609 O O . LEU A 1 214 ? -34.880 -2.963 57.780 1.00 47.31 214 LEU A O 1
ATOM 1613 N N . ASP A 1 215 ? -33.301 -3.933 56.509 1.00 43.72 215 ASP A N 1
ATOM 1614 C CA . ASP A 1 215 ? -33.780 -5.314 56.713 1.00 43.72 215 ASP A CA 1
ATOM 1615 C C . ASP A 1 215 ? -33.139 -6.043 57.915 1.00 43.72 215 ASP A C 1
ATOM 1617 O O . ASP A 1 215 ? -33.671 -7.043 58.389 1.00 43.72 215 ASP A O 1
ATOM 1621 N N . ALA A 1 216 ? -31.999 -5.566 58.437 1.00 44.75 216 ALA A N 1
ATOM 1622 C CA . ALA A 1 216 ? -31.203 -6.278 59.450 1.00 44.75 216 ALA A CA 1
ATOM 1623 C C . ALA A 1 216 ? -31.342 -5.745 60.891 1.00 44.75 216 ALA A C 1
ATOM 1625 O O . ALA A 1 216 ? -30.452 -5.957 61.719 1.00 44.75 216 ALA A O 1
ATOM 1626 N N . ARG A 1 217 ? -32.446 -5.069 61.236 1.00 40.81 217 ARG A N 1
ATOM 1627 C CA . ARG A 1 217 ? -32.845 -4.977 62.650 1.00 40.81 217 ARG A CA 1
ATOM 1628 C C . ARG A 1 217 ? -33.677 -6.218 62.977 1.00 40.81 217 ARG A C 1
ATOM 1630 O O . ARG A 1 217 ? -34.641 -6.472 62.259 1.00 40.81 217 ARG A O 1
ATOM 1637 N N . PRO A 1 218 ? -33.337 -6.998 64.023 1.00 39.94 218 PRO A N 1
ATOM 1638 C CA . PRO A 1 218 ? -34.185 -8.105 64.446 1.00 39.94 218 PRO A CA 1
ATOM 1639 C C . PRO A 1 218 ? -35.593 -7.564 64.688 1.00 39.94 218 PRO A C 1
ATOM 1641 O O . PRO A 1 218 ? -35.740 -6.482 65.260 1.00 39.94 218 PRO A O 1
ATOM 1644 N N . ALA A 1 219 ? -36.596 -8.296 64.209 1.00 42.16 219 ALA A N 1
ATOM 1645 C CA . ALA A 1 219 ? -38.008 -7.967 64.307 1.00 42.16 219 ALA A CA 1
ATOM 1646 C C . ALA A 1 219 ? -38.437 -7.745 65.770 1.00 42.16 219 ALA A C 1
ATOM 1648 O O . ALA A 1 219 ? -38.981 -8.629 66.422 1.00 42.16 219 ALA A O 1
ATOM 1649 N N . GLN A 1 220 ? -38.222 -6.542 66.296 1.00 46.94 220 GLN A N 1
ATOM 1650 C CA . GLN A 1 220 ? -39.147 -5.972 67.254 1.00 46.94 220 GLN A CA 1
ATOM 1651 C C . GLN A 1 220 ? -40.297 -5.456 66.406 1.00 46.94 220 GLN A C 1
ATOM 1653 O O . GLN A 1 220 ? -40.139 -4.483 65.672 1.00 46.94 220 GLN A O 1
ATOM 1658 N N . VAL A 1 221 ? -41.425 -6.163 66.459 1.00 48.09 221 VAL A N 1
ATOM 1659 C CA . VAL A 1 221 ? -42.702 -5.711 65.909 1.00 48.09 221 VAL A CA 1
ATOM 1660 C C . VAL A 1 221 ? -42.986 -4.339 66.520 1.00 48.09 221 VAL A C 1
ATOM 1662 O O . VAL A 1 221 ? -43.416 -4.203 67.661 1.00 48.09 221 VAL A O 1
ATOM 1665 N N . HIS A 1 222 ? -42.617 -3.297 65.792 1.00 55.97 222 HIS A N 1
ATOM 1666 C CA . HIS A 1 222 ? -42.978 -1.925 66.070 1.00 55.97 222 HIS A CA 1
ATOM 1667 C C . HIS A 1 222 ? -44.136 -1.629 65.145 1.00 55.97 222 HIS A C 1
ATOM 1669 O O . HIS A 1 222 ? -43.943 -1.015 64.104 1.00 55.97 222 HIS A O 1
ATOM 1675 N N . ASP A 1 223 ? -45.310 -2.134 65.509 1.00 66.00 223 ASP A N 1
ATOM 1676 C CA . ASP A 1 223 ? -46.552 -1.697 64.897 1.00 66.00 223 ASP A CA 1
ATOM 1677 C C . ASP A 1 223 ? -46.700 -0.189 65.204 1.00 66.00 223 ASP A C 1
ATOM 1679 O O . ASP A 1 223 ? -46.851 0.194 66.376 1.00 66.00 223 ASP A O 1
ATOM 1683 N N . PRO A 1 224 ? -46.518 0.692 64.199 1.00 63.53 224 PRO A N 1
ATOM 1684 C CA . PRO A 1 224 ? -46.591 2.131 64.407 1.00 63.53 224 PRO A CA 1
ATOM 1685 C C . PRO A 1 224 ? -48.004 2.553 64.826 1.00 63.53 224 PRO A C 1
ATOM 1687 O O . PRO A 1 224 ? -48.134 3.508 65.596 1.00 63.53 224 PRO A O 1
ATOM 1690 N N . ASP A 1 225 ? -49.029 1.800 64.420 1.00 67.12 225 ASP A N 1
ATOM 1691 C CA . ASP A 1 225 ? -50.426 2.073 64.742 1.00 67.12 225 ASP A CA 1
ATOM 1692 C C . ASP A 1 225 ? -50.720 1.691 66.197 1.00 67.12 225 ASP A C 1
ATOM 1694 O O . ASP A 1 225 ? -51.313 2.478 66.938 1.00 67.12 225 ASP A O 1
ATOM 1698 N N . ALA A 1 226 ? -50.192 0.557 66.673 1.00 68.62 226 ALA A N 1
ATOM 1699 C CA . ALA A 1 226 ? -50.289 0.175 68.085 1.00 68.62 226 ALA A CA 1
ATOM 1700 C C . ALA A 1 226 ? -49.579 1.175 69.015 1.00 68.62 226 ALA A C 1
ATOM 1702 O O . ALA A 1 226 ? -50.057 1.465 70.112 1.00 68.62 226 ALA A O 1
ATOM 1703 N N . ARG A 1 227 ? -48.447 1.744 68.582 1.00 69.12 227 ARG A N 1
ATOM 1704 C CA . ARG A 1 227 ? -47.738 2.789 69.340 1.00 69.12 227 ARG A CA 1
ATOM 1705 C C . ARG A 1 227 ? -48.477 4.115 69.363 1.00 69.12 227 ARG A C 1
ATOM 1707 O O . ARG A 1 227 ? -48.482 4.772 70.403 1.00 69.12 227 ARG A O 1
ATOM 1714 N N . ALA A 1 228 ? -49.073 4.512 68.242 1.00 72.88 228 ALA A N 1
ATOM 1715 C CA . ALA A 1 228 ? -49.899 5.710 68.174 1.00 72.88 228 ALA A CA 1
ATOM 1716 C C . ALA A 1 228 ? -51.141 5.570 69.070 1.00 72.88 228 ALA A C 1
ATOM 1718 O O . ALA A 1 228 ? -51.430 6.471 69.857 1.00 72.88 228 ALA A O 1
ATOM 1719 N N . ALA A 1 229 ? -51.808 4.412 69.031 1.00 74.94 229 ALA A N 1
ATOM 1720 C CA . ALA A 1 229 ? -52.942 4.098 69.897 1.00 74.94 229 ALA A CA 1
ATOM 1721 C C . ALA A 1 229 ? -52.550 4.068 71.383 1.00 74.94 229 ALA A C 1
ATOM 1723 O O . ALA A 1 229 ? -53.232 4.662 72.215 1.00 74.94 229 ALA A O 1
ATOM 1724 N N . LEU A 1 230 ? -51.419 3.442 71.727 1.00 81.06 230 LEU A N 1
ATOM 1725 C CA . LEU A 1 230 ? -50.917 3.434 73.101 1.00 81.06 230 LEU A CA 1
ATOM 1726 C C . LEU A 1 230 ? -50.589 4.849 73.591 1.00 81.06 230 LEU A C 1
ATOM 1728 O O . LEU A 1 230 ? -50.887 5.175 74.733 1.00 81.06 230 LEU A O 1
ATOM 1732 N N . ARG A 1 231 ? -50.013 5.706 72.740 1.00 80.00 231 ARG A N 1
ATOM 1733 C CA . ARG A 1 231 ? -49.733 7.101 73.100 1.00 80.00 231 ARG A CA 1
ATOM 1734 C C . ARG A 1 231 ? -51.014 7.878 73.411 1.00 80.00 231 ARG A C 1
ATOM 1736 O O . ARG A 1 231 ? -51.052 8.542 74.438 1.00 80.00 231 ARG A O 1
ATOM 1743 N N . LEU A 1 232 ? -52.059 7.715 72.597 1.00 80.62 232 LEU A N 1
ATOM 1744 C CA . LEU A 1 232 ? -53.384 8.296 72.851 1.00 80.62 232 LEU A CA 1
ATOM 1745 C C . LEU A 1 232 ? -53.957 7.853 74.204 1.00 80.62 232 LEU A C 1
ATOM 1747 O O . LEU A 1 232 ? -54.419 8.685 74.973 1.00 80.62 232 LEU A O 1
ATOM 1751 N N . VAL A 1 233 ? -53.871 6.561 74.533 1.00 84.81 233 VAL A N 1
ATOM 1752 C CA . VAL A 1 233 ? -54.346 6.044 75.830 1.00 84.81 233 VAL A CA 1
ATOM 1753 C C . VAL A 1 233 ? -53.519 6.586 77.001 1.00 84.81 233 VAL A C 1
ATOM 1755 O O . VAL A 1 233 ? -54.064 6.869 78.063 1.00 84.81 233 VAL A O 1
ATOM 1758 N N . LEU A 1 234 ? -52.202 6.735 76.833 1.00 85.38 234 LEU A N 1
ATOM 1759 C CA . LEU A 1 234 ? -51.325 7.267 77.881 1.00 85.38 234 LEU A CA 1
ATOM 1760 C C . LEU A 1 234 ? -51.505 8.777 78.102 1.00 85.38 234 LEU A C 1
ATOM 1762 O O . LEU A 1 234 ? -51.277 9.249 79.218 1.00 85.38 234 LEU A O 1
ATOM 1766 N N . ASP A 1 235 ? -51.900 9.527 77.072 1.00 85.12 235 ASP A N 1
ATOM 1767 C CA . ASP A 1 235 ? -52.207 10.959 77.175 1.00 85.12 235 ASP A CA 1
ATOM 1768 C C . ASP A 1 235 ? -53.480 11.230 78.004 1.00 85.12 235 ASP A C 1
ATOM 1770 O O . ASP A 1 235 ? -53.572 12.279 78.636 1.00 85.12 235 ASP A O 1
ATOM 1774 N N . GLU A 1 236 ? -54.402 10.265 78.101 1.00 82.38 236 GLU A N 1
ATOM 1775 C CA . GLU A 1 236 ? -55.598 10.338 78.963 1.00 82.38 236 GLU A CA 1
ATOM 1776 C C . GLU A 1 236 ? -55.302 10.059 80.452 1.00 82.38 236 GLU A C 1
ATOM 1778 O O . GLU A 1 236 ? -56.142 10.305 81.321 1.00 82.38 236 GLU A O 1
ATOM 1783 N N . LEU A 1 237 ? -54.117 9.532 80.788 1.00 82.94 237 LEU A N 1
ATOM 1784 C CA . LEU A 1 237 ? -53.765 9.237 82.178 1.00 82.94 237 LEU A CA 1
ATOM 1785 C C . LEU A 1 237 ? -53.300 10.498 82.927 1.00 82.94 237 LEU A C 1
ATOM 1787 O O . LEU A 1 237 ? -52.425 11.220 82.442 1.00 82.94 237 LEU A O 1
ATOM 1791 N N . PRO A 1 238 ? -53.783 10.731 84.163 1.00 77.88 238 PRO A N 1
ATOM 1792 C CA . PRO A 1 238 ? -53.329 11.856 84.966 1.00 77.88 238 PRO A CA 1
ATOM 1793 C C . PRO A 1 238 ? -51.885 11.653 85.453 1.00 77.88 238 PRO A C 1
ATOM 1795 O O . PRO A 1 238 ? -51.546 10.636 86.072 1.00 77.88 238 PRO A O 1
ATOM 1798 N N . GLY A 1 239 ? -51.045 12.664 85.219 1.00 82.69 239 GLY A N 1
ATOM 1799 C CA . GLY A 1 239 ? -49.633 12.688 85.613 1.00 82.69 239 GLY A CA 1
ATOM 1800 C C . GLY A 1 239 ? -48.669 12.268 84.499 1.00 82.69 239 GLY A C 1
ATOM 1801 O O . GLY A 1 239 ? -49.068 11.851 83.415 1.00 82.69 239 GLY A O 1
ATOM 1802 N N . ALA A 1 240 ? -47.368 12.404 84.752 1.00 87.06 240 ALA A N 1
ATOM 1803 C CA . ALA A 1 240 ? -46.336 12.017 83.791 1.00 87.06 240 ALA A CA 1
ATOM 1804 C C . ALA A 1 240 ? -46.167 10.490 83.772 1.00 87.06 240 ALA A C 1
ATOM 1806 O O . ALA A 1 240 ? -45.924 9.887 84.821 1.00 87.06 240 ALA A O 1
ATOM 1807 N N . VAL A 1 241 ? -46.270 9.873 82.591 1.00 88.00 241 VAL A N 1
ATOM 1808 C CA . VAL A 1 241 ? -46.133 8.422 82.399 1.00 88.00 241 VAL A CA 1
ATOM 1809 C C . VAL A 1 241 ? -45.117 8.118 81.302 1.00 88.00 241 VAL A C 1
ATOM 1811 O O . VAL A 1 241 ? -45.210 8.637 80.189 1.00 88.00 241 VAL A O 1
ATOM 1814 N N . VAL A 1 242 ? -44.164 7.235 81.609 1.00 87.19 242 VAL A N 1
ATOM 1815 C CA . VAL A 1 242 ? -43.150 6.741 80.669 1.00 87.19 242 VAL A CA 1
ATOM 1816 C C . VAL A 1 242 ? -43.078 5.221 80.740 1.00 87.19 242 VAL A C 1
ATOM 1818 O O . VAL A 1 242 ? -42.963 4.640 81.817 1.00 87.19 242 VAL A O 1
ATOM 1821 N N . VAL A 1 243 ? -43.103 4.565 79.585 1.00 86.94 243 VAL A N 1
ATOM 1822 C CA . VAL A 1 243 ? -42.855 3.126 79.460 1.00 86.94 243 VAL A CA 1
ATOM 1823 C C . VAL A 1 243 ? -41.401 2.913 79.059 1.00 86.94 243 VAL A C 1
ATOM 1825 O O . VAL A 1 243 ? -40.962 3.390 78.011 1.00 86.94 243 VAL A O 1
ATOM 1828 N N . PHE A 1 244 ? -40.652 2.177 79.875 1.00 83.12 244 PHE A N 1
ATOM 1829 C CA . PHE A 1 244 ? -39.267 1.804 79.602 1.00 83.12 244 PHE A CA 1
ATOM 1830 C C . PHE A 1 244 ? -39.166 0.341 79.165 1.00 83.12 244 PHE A C 1
ATOM 1832 O O . PHE A 1 244 ? -39.844 -0.533 79.705 1.00 83.12 244 PHE A O 1
ATOM 1839 N N . SER A 1 245 ? -38.271 0.079 78.212 1.00 82.62 245 SER A N 1
ATOM 1840 C CA . SER A 1 245 ? -37.832 -1.276 77.856 1.00 82.62 245 SER 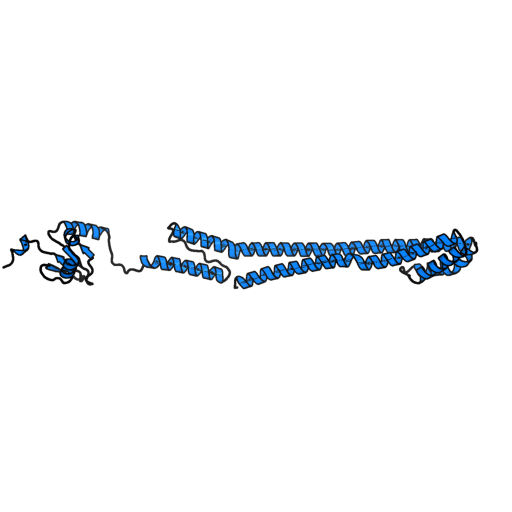A CA 1
ATOM 1841 C C . SER A 1 245 ? -37.058 -1.933 79.009 1.00 82.62 245 SER A C 1
ATOM 1843 O O . SER A 1 245 ? -36.587 -1.233 79.912 1.00 82.62 245 SER A O 1
ATOM 1845 N N . ALA A 1 246 ? -36.829 -3.246 78.923 1.00 76.88 246 ALA A N 1
ATOM 1846 C CA . ALA A 1 246 ? -35.931 -3.981 79.821 1.00 76.88 246 ALA A CA 1
ATOM 1847 C C . ALA A 1 246 ? -34.529 -3.340 79.902 1.00 76.88 246 ALA A C 1
ATOM 1849 O O . ALA A 1 246 ? -33.950 -3.237 80.979 1.00 76.88 246 ALA A O 1
ATOM 1850 N N . ASP A 1 247 ? -34.041 -2.781 78.788 1.00 76.38 247 ASP A N 1
ATOM 1851 C CA . ASP A 1 247 ? -32.748 -2.081 78.703 1.00 76.38 247 ASP A CA 1
ATOM 1852 C C . ASP A 1 247 ? -32.776 -0.632 79.240 1.00 76.38 247 ASP A C 1
ATOM 1854 O O . ASP A 1 247 ? -31.838 0.137 79.033 1.00 76.38 247 ASP A O 1
ATOM 1858 N N . GLY A 1 248 ? -33.880 -0.191 79.855 1.00 75.06 248 GLY A N 1
ATOM 1859 C CA . GLY A 1 248 ? -34.009 1.152 80.438 1.00 75.06 248 GLY A CA 1
ATOM 1860 C C . GLY A 1 248 ? -34.165 2.297 79.428 1.00 75.06 248 GLY A C 1
ATOM 1861 O O . GLY A 1 248 ? -34.130 3.468 79.814 1.00 75.06 248 GLY A O 1
ATOM 1862 N N . ARG A 1 249 ? -34.365 1.990 78.140 1.00 77.38 249 ARG A N 1
ATOM 1863 C CA . ARG A 1 249 ? -34.665 2.989 77.100 1.00 77.38 249 ARG A CA 1
ATOM 1864 C C . ARG A 1 249 ? -36.153 3.361 77.110 1.00 77.38 249 ARG A C 1
ATOM 1866 O O . ARG A 1 249 ? -36.977 2.443 77.143 1.00 77.38 249 ARG A O 1
ATOM 1873 N N . PRO A 1 250 ? -36.514 4.658 77.066 1.00 78.88 250 PRO A N 1
ATOM 1874 C CA . PRO A 1 250 ? -37.910 5.072 76.963 1.00 78.88 250 PRO A CA 1
ATOM 1875 C C . PRO A 1 250 ? -38.472 4.640 75.602 1.00 78.88 250 PRO A C 1
ATOM 1877 O O . PRO A 1 250 ? -37.862 4.896 74.566 1.00 78.88 250 PRO A O 1
ATOM 1880 N N . GLN A 1 251 ? -39.608 3.945 75.614 1.00 81.69 251 GLN A N 1
ATOM 1881 C CA . GLN A 1 251 ? -40.282 3.417 74.423 1.00 81.69 251 GLN A CA 1
ATOM 1882 C C . GLN A 1 251 ? -41.469 4.295 74.017 1.00 81.69 251 GLN A C 1
ATOM 1884 O O . GLN A 1 251 ? -41.630 4.600 72.838 1.00 81.69 251 GLN A O 1
ATOM 1889 N N . VAL A 1 252 ? -42.287 4.713 74.988 1.00 84.00 252 VAL A N 1
ATOM 1890 C CA . VAL A 1 252 ? -43.440 5.608 74.798 1.00 84.00 252 VAL A CA 1
ATOM 1891 C C . VAL A 1 252 ? -43.584 6.483 76.044 1.00 84.00 252 VAL A C 1
ATOM 1893 O O . VAL A 1 252 ? -43.367 6.007 77.157 1.00 84.00 252 VAL A O 1
ATOM 1896 N N . ALA A 1 253 ? -43.938 7.752 75.863 1.00 85.06 253 ALA A N 1
ATOM 1897 C CA . ALA A 1 253 ? -44.203 8.700 76.939 1.00 85.06 253 ALA A CA 1
ATOM 1898 C C . ALA A 1 253 ? -45.428 9.548 76.583 1.00 85.06 253 ALA A C 1
ATOM 1900 O O . ALA A 1 253 ? -45.633 9.855 75.404 1.00 85.06 253 ALA A O 1
ATOM 1901 N N . ASN A 1 254 ? -46.217 9.914 77.591 1.00 88.06 254 ASN A N 1
ATOM 1902 C CA . ASN A 1 254 ? -47.317 10.854 77.409 1.00 88.06 254 ASN A CA 1
ATOM 1903 C C . ASN A 1 254 ? -46.815 12.306 77.354 1.00 88.06 254 ASN A C 1
ATOM 1905 O O . ASN A 1 254 ? -45.655 12.604 77.659 1.00 88.06 254 ASN A O 1
ATOM 1909 N N . LEU A 1 255 ? -47.688 13.228 76.959 1.00 84.00 255 LEU A N 1
ATOM 1910 C CA . LEU A 1 255 ? -47.349 14.638 76.769 1.00 84.00 255 LEU A CA 1
ATOM 1911 C C . LEU A 1 255 ? -46.849 15.295 78.067 1.00 84.00 255 LEU A C 1
ATOM 1913 O O . LEU A 1 255 ? -45.884 16.057 78.035 1.00 84.00 255 LEU A O 1
ATOM 1917 N N . ALA A 1 256 ? -47.424 14.928 79.217 1.00 82.88 256 ALA A N 1
ATOM 1918 C CA . ALA A 1 256 ? -46.980 15.401 80.529 1.00 82.88 256 ALA A CA 1
ATOM 1919 C C . ALA A 1 256 ? -45.547 14.954 80.875 1.00 82.88 256 ALA A C 1
ATOM 1921 O O . ALA A 1 256 ? -44.802 15.708 81.496 1.00 82.88 256 ALA A O 1
ATOM 1922 N N . ALA A 1 257 ? -45.138 13.754 80.456 1.00 83.06 257 ALA A N 1
ATOM 1923 C CA . ALA A 1 257 ? -43.774 13.272 80.648 1.00 83.06 257 ALA A CA 1
ATOM 1924 C C . ALA A 1 257 ? -42.761 13.904 79.683 1.00 83.06 257 ALA A C 1
ATOM 1926 O O . ALA A 1 257 ? -41.599 14.060 80.047 1.00 83.06 257 ALA A O 1
ATOM 1927 N N . LEU A 1 258 ? -43.184 14.296 78.476 1.00 80.75 258 LEU A N 1
ATOM 1928 C CA . LEU A 1 258 ? -42.327 15.020 77.526 1.00 80.75 258 LEU A CA 1
ATOM 1929 C C . LEU A 1 258 ? -42.010 16.453 77.973 1.00 80.75 258 LEU A C 1
ATOM 1931 O O . LEU A 1 258 ? -41.023 17.021 77.516 1.00 80.75 258 LEU A O 1
ATOM 1935 N N . ALA A 1 259 ? -42.831 17.028 78.853 1.00 80.31 259 ALA A N 1
ATOM 1936 C CA . ALA A 1 259 ? -42.611 18.355 79.424 1.00 80.31 259 ALA A CA 1
ATOM 1937 C C . ALA A 1 259 ? -41.600 18.369 80.590 1.00 80.31 259 ALA A C 1
ATOM 1939 O O . ALA A 1 259 ? -41.306 19.437 81.122 1.00 80.31 259 ALA A O 1
ATOM 1940 N N . LEU A 1 260 ? -41.090 17.205 81.008 1.00 81.31 260 LEU A N 1
ATOM 1941 C CA . LEU A 1 260 ? -40.128 17.089 82.104 1.00 81.31 260 LEU A CA 1
ATOM 1942 C C . LEU A 1 260 ? -38.694 17.364 81.648 1.00 81.31 260 LEU A C 1
ATOM 1944 O O . LEU A 1 260 ? -38.314 17.085 80.510 1.00 81.31 260 LEU A O 1
ATOM 1948 N N . GLU A 1 261 ? -37.874 17.859 82.572 1.00 80.00 261 GLU A N 1
ATOM 1949 C CA . GLU A 1 261 ? -36.447 18.043 82.330 1.00 80.00 261 GLU A CA 1
ATOM 1950 C C . GLU A 1 261 ? -35.714 16.695 82.247 1.00 80.00 261 GLU A C 1
ATOM 1952 O O . GLU A 1 261 ? -36.136 15.679 82.804 1.00 80.00 261 GLU A O 1
ATOM 1957 N N . ALA A 1 262 ? -34.562 16.678 81.571 1.00 74.56 262 ALA A N 1
ATOM 1958 C CA . ALA A 1 262 ? -33.763 15.462 81.401 1.00 74.56 262 ALA A CA 1
ATOM 1959 C C . ALA A 1 262 ? -33.365 14.815 82.744 1.00 74.56 262 ALA A C 1
ATOM 1961 O O . ALA A 1 262 ? -33.359 13.590 82.856 1.00 74.56 262 ALA A O 1
ATOM 1962 N N . ALA A 1 263 ? -33.108 15.631 83.773 1.00 75.75 263 ALA A N 1
ATOM 1963 C CA . ALA A 1 263 ? -32.794 15.157 85.118 1.00 75.75 263 ALA A CA 1
ATOM 1964 C C . ALA A 1 263 ? -33.968 14.389 85.757 1.00 75.75 263 ALA A C 1
ATOM 1966 O O . ALA A 1 263 ? -33.760 13.329 86.345 1.00 75.75 263 ALA A O 1
ATOM 1967 N N . ASP A 1 264 ? -35.207 14.858 85.579 1.00 78.62 264 ASP A N 1
ATOM 1968 C CA . ASP A 1 264 ? -36.410 14.188 86.090 1.00 78.62 264 ASP A CA 1
ATOM 1969 C C . ASP A 1 264 ? -36.665 12.845 85.390 1.00 78.62 264 ASP A C 1
ATOM 1971 O O . ASP A 1 264 ? -37.129 11.886 86.014 1.00 78.62 264 ASP A O 1
ATOM 1975 N N . LEU A 1 265 ? -36.326 12.748 84.101 1.00 75.25 265 LEU A N 1
ATOM 1976 C CA . LEU A 1 265 ? -36.422 11.508 83.326 1.00 75.25 265 LEU A CA 1
ATOM 1977 C C . LEU A 1 265 ? -35.381 10.463 83.753 1.00 75.25 265 LEU A C 1
ATOM 1979 O O . LEU A 1 265 ? -35.667 9.264 83.701 1.00 75.25 265 LEU A O 1
ATOM 1983 N N . ASP A 1 266 ? -34.200 10.888 84.204 1.00 80.00 266 ASP A N 1
ATOM 1984 C CA . ASP A 1 266 ? -33.189 9.983 84.759 1.00 80.00 266 ASP A CA 1
ATOM 1985 C C . ASP A 1 266 ? -33.603 9.458 86.146 1.00 80.00 266 ASP A C 1
ATOM 1987 O O . ASP A 1 266 ? -33.454 8.261 86.417 1.00 80.00 266 ASP A O 1
ATOM 1991 N N . VAL A 1 267 ? -34.230 10.296 86.984 1.00 81.06 267 VAL A N 1
ATOM 1992 C CA . VAL A 1 267 ? -34.854 9.862 88.251 1.00 81.06 267 VAL A CA 1
ATOM 1993 C C . VAL A 1 267 ? -36.001 8.875 87.983 1.00 81.06 267 VAL A C 1
ATOM 1995 O O . VAL A 1 267 ? -36.095 7.838 88.647 1.00 81.06 267 VAL A O 1
ATOM 1998 N N . ALA A 1 268 ? -36.824 9.129 86.959 1.00 79.94 268 ALA A N 1
ATOM 1999 C CA . ALA A 1 268 ? -37.875 8.209 86.520 1.00 79.94 268 ALA A CA 1
ATOM 2000 C C . ALA A 1 268 ? -37.301 6.867 86.029 1.00 79.94 268 ALA A C 1
ATOM 2002 O O . ALA A 1 268 ? -37.801 5.802 86.391 1.00 79.94 268 ALA A O 1
ATOM 2003 N N . ARG A 1 269 ? -36.206 6.883 85.256 1.00 80.94 269 ARG A N 1
ATOM 2004 C CA . ARG A 1 269 ? -35.518 5.661 84.797 1.00 80.94 269 ARG A CA 1
ATOM 2005 C C . ARG A 1 269 ? -34.972 4.838 85.969 1.00 80.94 269 ARG A C 1
ATOM 2007 O O . ARG A 1 269 ? -34.990 3.602 85.913 1.00 80.94 269 ARG A O 1
ATOM 2014 N N . ALA A 1 270 ? -34.500 5.502 87.023 1.00 81.31 270 ALA A N 1
ATOM 2015 C CA . ALA A 1 270 ? -34.050 4.856 88.254 1.00 81.31 270 ALA A CA 1
ATOM 2016 C C . ALA A 1 270 ? -35.209 4.279 89.090 1.00 81.31 270 ALA A C 1
ATOM 2018 O O . ALA A 1 270 ? -34.974 3.408 89.922 1.00 81.31 270 ALA A O 1
ATOM 2019 N N . GLY A 1 271 ? -36.455 4.709 88.847 1.00 77.75 271 GLY A N 1
ATOM 2020 C CA . GLY A 1 271 ? -37.620 4.300 89.637 1.00 77.75 271 GLY A CA 1
ATOM 2021 C C . GLY A 1 271 ? -37.602 4.863 91.060 1.00 77.75 271 GLY A C 1
ATOM 2022 O O . GLY A 1 271 ? -38.177 4.261 91.962 1.00 77.75 271 GLY A O 1
ATOM 2023 N N . ALA A 1 272 ? -36.898 5.978 91.269 1.00 78.44 272 ALA A N 1
ATOM 2024 C CA . ALA A 1 272 ? -36.788 6.619 92.570 1.00 78.44 272 ALA A CA 1
ATOM 2025 C C . ALA A 1 272 ? -38.059 7.433 92.892 1.00 78.44 272 ALA A C 1
ATOM 2027 O O . ALA A 1 272 ? -38.701 7.960 91.976 1.00 78.44 272 ALA A O 1
ATOM 2028 N N . PRO A 1 273 ? -38.442 7.566 94.177 1.00 76.50 273 PRO A N 1
ATOM 2029 C CA . PRO A 1 273 ? -39.595 8.373 94.569 1.00 76.50 273 PRO A CA 1
ATOM 2030 C C . PRO A 1 273 ? -39.470 9.813 94.031 1.00 76.50 273 PRO A C 1
ATOM 2032 O O . PRO A 1 273 ? -38.365 10.358 94.007 1.00 76.50 273 PRO A O 1
ATOM 2035 N N . PRO A 1 274 ? -40.573 10.441 93.575 1.00 77.00 274 PRO A N 1
ATOM 2036 C CA . PRO A 1 274 ? -41.973 10.047 93.778 1.00 77.00 274 PRO A CA 1
ATOM 2037 C C . PRO A 1 274 ? -42.542 9.083 92.718 1.00 77.00 274 PRO A C 1
ATOM 2039 O O . PRO A 1 274 ? -43.753 8.910 92.645 1.00 77.00 274 PRO A O 1
ATOM 2042 N N . TRP A 1 275 ? -41.720 8.481 91.858 1.00 82.44 275 TRP A N 1
ATOM 2043 C CA . TRP A 1 275 ? -42.201 7.665 90.744 1.00 82.44 275 TRP A CA 1
ATOM 2044 C C . TRP A 1 275 ? -42.628 6.258 91.178 1.00 82.44 275 TRP A C 1
ATOM 2046 O O . TRP A 1 275 ? -41.878 5.538 91.832 1.00 82.44 275 TRP A O 1
ATOM 2056 N N . LYS A 1 276 ? -43.823 5.835 90.758 1.00 85.25 276 LYS A N 1
ATOM 2057 C CA . LYS A 1 276 ? -44.341 4.480 90.965 1.00 85.25 276 LYS A CA 1
ATOM 2058 C C . LYS A 1 276 ? -44.034 3.623 89.741 1.00 85.25 276 LYS A C 1
ATOM 2060 O O . LYS A 1 276 ? -44.397 3.979 88.619 1.00 85.25 276 LYS A O 1
ATOM 2065 N N . VAL A 1 277 ? -43.374 2.488 89.959 1.00 86.69 277 VAL A N 1
ATOM 2066 C CA . VAL A 1 277 ? -42.975 1.547 88.904 1.00 86.69 277 VAL A CA 1
ATOM 2067 C C . VAL A 1 277 ? -43.927 0.355 88.897 1.00 86.69 277 VAL A C 1
ATOM 2069 O O . VAL A 1 277 ? -44.103 -0.304 89.916 1.00 86.69 277 VAL A O 1
ATOM 2072 N N . THR A 1 278 ? -44.521 0.064 87.743 1.00 86.25 278 THR A N 1
ATOM 2073 C CA . THR A 1 278 ? -45.397 -1.092 87.522 1.00 86.25 278 THR A CA 1
ATOM 2074 C C . THR A 1 278 ? -44.799 -1.975 86.420 1.00 86.25 278 THR A C 1
ATOM 2076 O O . THR A 1 278 ? -44.602 -1.487 85.303 1.00 86.25 278 THR A O 1
ATOM 2079 N N . PRO A 1 279 ? -44.470 -3.250 86.687 1.00 85.38 279 PRO A N 1
ATOM 2080 C CA . PRO A 1 279 ? -43.961 -4.159 85.661 1.00 85.38 279 PRO A CA 1
ATOM 2081 C C . PRO A 1 279 ? -45.061 -4.526 84.654 1.00 85.38 279 PRO A C 1
ATOM 2083 O O . PRO A 1 279 ? -46.216 -4.723 85.030 1.00 85.38 279 PRO A O 1
ATOM 2086 N N . ILE A 1 280 ? -44.709 -4.623 83.369 1.00 80.12 280 ILE A N 1
ATOM 2087 C CA . ILE A 1 280 ? -45.637 -4.979 82.287 1.00 80.12 280 ILE A CA 1
ATOM 2088 C C . ILE A 1 280 ? -45.411 -6.447 81.903 1.00 80.12 280 ILE A C 1
ATOM 2090 O O . ILE A 1 280 ? -44.584 -6.769 81.043 1.00 80.12 280 ILE A O 1
ATOM 2094 N N . GLY A 1 281 ? -46.160 -7.342 82.550 1.00 74.50 281 GLY A N 1
ATOM 2095 C CA . GLY A 1 281 ? -46.102 -8.786 82.293 1.00 74.50 281 GLY A CA 1
ATOM 2096 C C . GLY A 1 281 ? -44.684 -9.363 82.422 1.00 74.50 281 GLY A C 1
ATOM 2097 O O . GLY A 1 281 ? -43.866 -8.866 83.193 1.00 74.50 281 GLY A O 1
ATOM 2098 N N . GLU A 1 282 ? -44.374 -10.393 81.633 1.00 69.44 282 GLU A N 1
ATOM 2099 C CA . GLU A 1 282 ? -43.066 -11.080 81.639 1.00 69.44 282 GLU A CA 1
ATOM 2100 C C . GLU A 1 282 ? -42.033 -10.458 80.677 1.00 69.44 282 GLU A C 1
ATOM 2102 O O . GLU A 1 282 ? -40.955 -11.001 80.460 1.00 69.44 282 GLU A O 1
ATOM 2107 N N . THR A 1 283 ? -42.339 -9.299 80.083 1.00 67.25 283 THR A N 1
ATOM 2108 C CA . THR A 1 283 ? -41.527 -8.694 79.006 1.00 67.25 283 THR A CA 1
ATOM 2109 C C . THR A 1 283 ? -40.286 -7.939 79.493 1.00 67.25 283 THR A C 1
ATOM 2111 O O . THR A 1 283 ? -39.507 -7.434 78.686 1.00 67.25 283 THR A O 1
ATOM 2114 N N . GLY A 1 284 ? -40.121 -7.791 80.812 1.00 73.62 284 GLY A N 1
ATOM 2115 C CA . GLY A 1 284 ? -39.089 -6.945 81.422 1.00 73.62 284 GLY A CA 1
ATOM 2116 C C . GLY A 1 284 ? -39.312 -5.438 81.227 1.00 73.62 284 GLY A C 1
ATOM 2117 O O . GLY A 1 284 ? -38.540 -4.636 81.751 1.00 73.62 284 GLY A O 1
ATOM 2118 N N . ALA A 1 285 ? -40.363 -5.029 80.508 1.00 81.31 285 ALA A N 1
ATOM 2119 C CA . ALA A 1 285 ? -40.760 -3.635 80.384 1.00 81.31 285 ALA A CA 1
ATOM 2120 C C . ALA A 1 285 ? -41.443 -3.138 81.665 1.00 81.31 285 ALA A C 1
ATOM 2122 O O . ALA A 1 285 ? -42.088 -3.892 82.398 1.00 81.31 285 ALA A O 1
ATOM 2123 N N . ARG A 1 286 ? -41.316 -1.838 81.926 1.00 85.06 286 ARG A N 1
ATOM 2124 C CA . ARG A 1 286 ? -41.860 -1.198 83.127 1.00 85.06 286 ARG A CA 1
ATOM 2125 C C . ARG A 1 286 ? -42.530 0.125 82.790 1.00 85.06 286 ARG A C 1
ATOM 2127 O O . ARG A 1 286 ? -41.952 0.964 82.102 1.00 85.06 286 ARG A O 1
ATOM 2134 N N . LEU A 1 287 ? -43.747 0.300 83.291 1.00 85.88 287 LEU A N 1
ATOM 2135 C CA . LEU A 1 287 ? -44.482 1.557 83.268 1.00 85.88 287 LEU A CA 1
ATOM 2136 C C . LEU A 1 287 ? -44.109 2.349 84.516 1.00 85.88 287 LEU A C 1
ATOM 2138 O O . LEU A 1 287 ? -44.241 1.856 85.633 1.00 85.88 287 LEU A O 1
ATOM 2142 N N . VAL A 1 288 ? -43.635 3.572 84.329 1.00 88.62 288 VAL A N 1
ATOM 2143 C CA . VAL A 1 288 ? -43.220 4.457 85.413 1.00 88.62 288 VAL A CA 1
ATOM 2144 C C . VAL A 1 288 ? -44.108 5.692 85.384 1.00 88.62 288 VAL A C 1
ATOM 2146 O O . VAL A 1 288 ? -44.151 6.407 84.384 1.00 88.62 288 VAL A O 1
ATOM 2149 N N . ARG A 1 289 ? -44.852 5.916 86.469 1.00 87.81 289 ARG A N 1
ATOM 2150 C CA . ARG A 1 289 ? -45.829 7.004 86.596 1.00 87.81 289 ARG A CA 1
ATOM 2151 C C . ARG A 1 289 ? -45.482 7.890 87.780 1.00 87.81 289 ARG A C 1
ATOM 2153 O O . ARG A 1 289 ? -45.205 7.389 88.868 1.00 87.81 289 ARG A O 1
ATOM 2160 N N . ARG A 1 290 ? -45.543 9.204 87.588 1.00 84.38 290 ARG A N 1
ATOM 2161 C CA . ARG A 1 290 ? -45.512 10.174 88.683 1.00 84.38 290 ARG A CA 1
ATOM 2162 C C . ARG A 1 290 ? -46.946 10.354 89.200 1.00 84.38 290 ARG A C 1
ATOM 2164 O O . ARG A 1 290 ? -47.787 10.790 88.412 1.00 84.38 290 ARG A O 1
ATOM 2171 N N . PRO A 1 291 ? -47.241 10.022 90.469 1.00 74.31 291 PRO A N 1
ATOM 2172 C CA . PRO A 1 291 ? -48.559 10.235 91.048 1.00 74.31 291 PRO A CA 1
ATOM 2173 C C . PRO A 1 291 ? -48.903 11.719 91.016 1.00 74.31 291 PRO A C 1
ATOM 2175 O O . PRO A 1 291 ? -48.037 12.574 91.241 1.00 74.31 291 PRO A O 1
ATOM 2178 N N . THR A 1 292 ? -50.166 12.027 90.750 1.00 72.88 292 THR A N 1
ATOM 2179 C CA . THR A 1 292 ? -50.661 13.402 90.868 1.00 72.88 292 THR A CA 1
ATOM 2180 C C . THR A 1 292 ? -50.634 13.867 92.332 1.00 72.88 292 THR A C 1
ATOM 2182 O O . THR A 1 292 ? -50.743 13.032 93.226 1.00 72.88 292 THR A O 1
ATOM 2185 N N . PRO A 1 293 ? -50.538 15.180 92.619 1.00 63.75 293 PRO A N 1
ATOM 2186 C CA . PRO A 1 293 ? -50.528 15.699 93.995 1.00 63.75 293 PRO A CA 1
ATOM 2187 C C . PRO A 1 293 ? -51.724 15.241 94.852 1.00 63.75 293 PRO A C 1
ATOM 2189 O O . PRO A 1 293 ? -51.594 15.105 96.063 1.00 63.75 293 PRO A O 1
ATOM 2192 N N . ALA A 1 294 ? -52.866 14.946 94.220 1.00 59.69 294 ALA A N 1
ATOM 2193 C CA . ALA A 1 294 ? -54.055 14.393 94.873 1.00 59.69 294 ALA A CA 1
ATOM 2194 C C . ALA A 1 294 ? -53.900 12.920 95.313 1.00 59.69 294 ALA A C 1
ATOM 2196 O O . ALA A 1 294 ? -54.527 12.507 96.273 1.00 59.69 294 ALA A O 1
ATOM 2197 N N . GLU A 1 295 ? -53.038 12.138 94.655 1.00 60.72 295 GLU A N 1
ATOM 2198 C CA . GLU A 1 295 ? -52.748 10.736 95.013 1.00 60.72 295 GLU A CA 1
ATOM 2199 C C . GLU A 1 295 ? -51.631 10.624 96.069 1.00 60.72 295 GLU A C 1
ATOM 2201 O O . GLU A 1 295 ? -51.380 9.544 96.588 1.00 60.72 295 GLU A O 1
ATOM 2206 N N . GLN A 1 296 ? -50.935 11.721 96.393 1.00 56.91 296 GLN A N 1
ATOM 2207 C CA . GLN A 1 296 ? -49.868 11.743 97.407 1.00 56.91 296 GLN A CA 1
ATOM 2208 C C . GLN A 1 296 ? -50.397 11.949 98.836 1.00 56.91 296 GLN A C 1
ATOM 2210 O O . GLN A 1 296 ? -49.618 11.909 99.783 1.00 56.91 296 GLN A O 1
ATOM 2215 N N . THR A 1 297 ? -51.702 12.194 98.996 1.00 52.41 297 THR A N 1
ATOM 2216 C CA . THR A 1 297 ? -52.368 12.411 100.294 1.00 52.41 297 THR A CA 1
ATOM 2217 C C . THR A 1 297 ? -53.155 11.193 100.794 1.00 52.41 297 THR A C 1
ATOM 2219 O O . THR A 1 297 ? -53.669 11.231 101.909 1.00 52.41 297 THR A O 1
ATOM 2222 N N . GLU A 1 298 ? -53.196 10.103 100.023 1.00 50.47 298 GLU A N 1
ATOM 2223 C CA . GLU A 1 298 ? -53.851 8.838 100.375 1.00 50.47 298 GLU A CA 1
ATOM 2224 C C . GLU A 1 298 ? -52.839 7.676 100.385 1.00 50.47 298 GLU A C 1
ATOM 2226 O O . GLU A 1 298 ? -52.862 6.803 99.524 1.00 50.47 298 GLU A O 1
ATOM 2231 N N . ASP A 1 299 ? -51.926 7.669 101.357 1.00 42.06 299 ASP A N 1
ATOM 2232 C CA . ASP A 1 299 ? -51.398 6.429 101.949 1.00 42.06 299 ASP A CA 1
ATOM 2233 C C . ASP A 1 299 ? -50.903 6.759 103.382 1.00 42.06 299 ASP A C 1
ATOM 2235 O O . ASP A 1 299 ? -50.163 7.739 103.534 1.00 42.06 299 ASP A O 1
ATOM 2239 N N . PRO A 1 300 ? -51.369 6.053 104.435 1.00 46.50 300 PRO A N 1
ATOM 2240 C CA . PRO A 1 300 ? -51.023 6.304 105.842 1.00 46.50 300 PRO A CA 1
ATOM 2241 C C . PRO A 1 300 ? -49.610 5.859 106.253 1.00 46.50 300 PRO A C 1
ATOM 2243 O O . PRO A 1 300 ? -49.068 4.902 105.656 1.00 46.50 300 PRO A O 1
#

pLDDT: mean 82.5, std 12.01, range [39.94, 97.25]

Radius of gyration: 55.15 Å; chains: 1; bounding box: 90×29×160 Å